Protein AF-A0A1H0X7L7-F1 (afdb_monomer)

Solvent-accessible surface area (backbone atoms only — not comparable to full-atom values): 13952 Å² total; per-residue (Å²): 136,82,90,85,81,89,87,90,81,86,90,82,81,89,77,80,84,75,79,85,68,77,84,80,79,75,91,72,78,72,38,41,30,41,27,28,18,12,29,22,43,30,44,41,27,75,82,45,62,50,65,45,92,48,61,20,64,55,32,51,31,34,43,38,41,41,26,76,72,71,42,53,27,34,39,38,28,25,61,73,31,35,76,73,71,49,76,52,75,78,46,51,76,46,74,36,49,29,53,68,49,42,46,54,61,59,70,72,51,84,52,44,49,32,34,40,48,53,38,40,62,48,68,55,30,44,68,69,45,87,54,72,78,79,79,82,60,96,71,86,89,80,63,71,41,78,46,80,67,55,68,55,49,46,36,83,66,50,39,89,82,31,46,31,31,40,61,45,80,48,68,92,69,55,70,67,59,46,51,52,54,29,53,50,45,26,72,74,27,65,27,47,28,20,44,24,32,45,54,84,39,56,51,97,69,36,34,44,39,34,42,33,39,72,85,72,49,70,51,77,48,71,35,37,55,59,59,40,17,42,51,52,46,52,60,58,56,57,57,73,76,73,77,124

Sequence (244 aa):
MKILQQIRKSDFGRAAKTQGGAPEMTGGKNPQIIVTAGGTREKIDDVRYLGNFSSGRLGCALAQSAARLGYNVLLLAPASTVERFGSPPDVDYRPFTSAESLKRKILSLDSATFIFHSAAVADYAPARVEGKISSDPNELTLKLYRTPKILQMLRPHFGDRTVIAGFKLLSNVTEEQLIDVARRQLRSSGTDFCVANDLREIGDGVRRVHIVDSSEKYSTLKGSTPEVADAIASQILSRGVRDF

Secondary structure (DSSP, 8-state):
-------------------------------SEEEE-SB-EEESSSS-EEE-S---HHHHHHHHHHHHTT--EEEEE-HHHHHHH-PPTTEEEEE--SHHHHHHHHHT----SEEEE--B--SEEEPP-SSPPPS-SS-----EEEPP-HHHHHHHHH-TTSEEEEEEEESS--HHHHHHHHHHHHHHHT-SEEEEEEGGGEETTEEEEEEEETTS-EEEEEEEHHHHHHHHHHHHHTTTTS--

Structure (mmCIF, N/CA/C/O backbone):
data_AF-A0A1H0X7L7-F1
#
_entry.id   AF-A0A1H0X7L7-F1
#
loop_
_atom_site.group_PDB
_atom_site.id
_atom_site.type_symbol
_atom_site.label_atom_id
_atom_site.label_alt_id
_atom_site.label_comp_id
_atom_site.label_asym_id
_atom_site.label_entity_id
_atom_site.label_seq_id
_atom_site.pdbx_PDB_ins_code
_atom_site.Cartn_x
_atom_site.Cartn_y
_atom_site.Cartn_z
_atom_site.occupancy
_atom_site.B_iso_or_equiv
_atom_site.auth_seq_id
_atom_site.auth_comp_id
_atom_site.auth_asym_id
_atom_site.auth_atom_id
_atom_site.pdbx_PDB_model_num
ATOM 1 N N . MET A 1 1 ? 43.458 -61.364 -16.119 1.00 37.59 1 MET A N 1
ATOM 2 C CA . MET A 1 1 ? 44.319 -60.766 -15.078 1.00 37.59 1 MET A CA 1
ATOM 3 C C . MET A 1 1 ? 43.413 -60.190 -13.990 1.00 37.59 1 MET A C 1
ATOM 5 O O . MET A 1 1 ? 42.651 -59.291 -14.292 1.00 37.59 1 MET A O 1
ATOM 9 N N . LYS A 1 2 ? 43.451 -60.813 -12.802 1.00 34.22 2 LYS A N 1
ATOM 10 C CA . LYS A 1 2 ? 42.901 -60.438 -11.479 1.00 34.22 2 LYS A CA 1
ATOM 11 C C . LYS A 1 2 ? 41.461 -59.894 -11.335 1.00 34.22 2 LYS A C 1
ATOM 13 O O . LYS A 1 2 ? 41.160 -58.737 -11.583 1.00 34.22 2 LYS A O 1
ATOM 18 N N . ILE A 1 3 ? 40.649 -60.790 -10.771 1.00 30.53 3 ILE A N 1
ATOM 19 C CA . ILE A 1 3 ? 39.506 -60.593 -9.865 1.00 30.53 3 ILE A CA 1
ATOM 20 C C . ILE A 1 3 ? 39.956 -59.890 -8.567 1.00 30.53 3 ILE A C 1
ATOM 22 O O . ILE A 1 3 ? 41.091 -60.119 -8.149 1.00 30.53 3 ILE A O 1
ATOM 26 N N . LEU A 1 4 ? 39.041 -59.119 -7.948 1.00 29.34 4 LEU A N 1
ATOM 27 C CA . LEU A 1 4 ? 38.780 -58.857 -6.503 1.00 29.34 4 LEU A CA 1
ATOM 28 C C . LEU A 1 4 ? 38.217 -57.414 -6.385 1.00 29.34 4 LEU A C 1
ATOM 30 O O . LEU A 1 4 ? 38.810 -56.503 -6.941 1.00 29.34 4 LEU A O 1
ATOM 34 N N . GLN A 1 5 ? 37.106 -57.079 -5.721 1.00 32.41 5 GLN A N 1
ATOM 35 C CA . GLN A 1 5 ? 36.289 -57.789 -4.739 1.00 32.41 5 GLN A CA 1
ATOM 36 C C . GLN A 1 5 ? 34.922 -57.069 -4.602 1.00 32.41 5 GLN A C 1
ATOM 38 O O . GLN A 1 5 ? 34.855 -55.843 -4.555 1.00 32.41 5 GLN A O 1
ATOM 43 N N . GLN A 1 6 ? 33.837 -57.847 -4.554 1.00 34.50 6 GLN A N 1
ATOM 44 C CA . GLN A 1 6 ? 32.472 -57.465 -4.152 1.00 34.50 6 GLN A CA 1
ATOM 45 C C . GLN A 1 6 ? 32.411 -57.025 -2.687 1.00 34.50 6 GLN A C 1
ATOM 47 O O . GLN A 1 6 ? 33.027 -57.715 -1.886 1.00 34.50 6 GLN A O 1
ATOM 52 N N . ILE A 1 7 ? 31.513 -56.085 -2.339 1.00 31.73 7 ILE A N 1
ATOM 53 C CA . ILE A 1 7 ? 30.545 -56.237 -1.225 1.00 31.73 7 ILE A CA 1
ATOM 54 C C . ILE A 1 7 ? 29.243 -55.470 -1.555 1.00 31.73 7 ILE A C 1
ATOM 56 O O . ILE A 1 7 ? 29.255 -54.259 -1.755 1.00 31.73 7 ILE A O 1
ATOM 60 N N . ARG A 1 8 ? 28.103 -56.180 -1.558 1.00 36.56 8 ARG A N 1
ATOM 61 C CA . ARG A 1 8 ? 26.766 -55.640 -1.238 1.00 36.56 8 ARG A CA 1
ATOM 62 C C . ARG A 1 8 ? 26.358 -56.197 0.130 1.00 36.56 8 ARG A C 1
ATOM 64 O O . ARG A 1 8 ? 26.354 -57.415 0.273 1.00 36.56 8 ARG A O 1
ATOM 71 N N . LYS A 1 9 ? 25.967 -55.322 1.058 1.00 30.55 9 LYS A N 1
ATOM 72 C CA . LYS A 1 9 ? 25.050 -55.509 2.208 1.00 30.55 9 LYS A CA 1
ATOM 73 C C . LYS A 1 9 ? 24.612 -54.090 2.602 1.00 30.55 9 LYS A C 1
ATOM 75 O O . LYS A 1 9 ? 25.472 -53.241 2.791 1.00 30.55 9 LYS A O 1
ATOM 80 N N . SER A 1 10 ? 23.392 -53.692 2.249 1.00 31.19 10 SER A N 1
ATOM 81 C CA . SER A 1 10 ? 22.186 -53.746 3.092 1.00 31.19 10 SER A CA 1
ATOM 82 C C . SER A 1 10 ? 22.235 -52.763 4.269 1.00 31.19 10 SER A C 1
ATOM 84 O O . SER A 1 10 ? 23.187 -52.753 5.037 1.00 31.19 10 SER A O 1
ATOM 86 N N . ASP A 1 11 ? 21.150 -51.989 4.364 1.00 34.44 11 ASP A N 1
ATOM 87 C CA . ASP A 1 11 ? 20.683 -51.206 5.513 1.00 34.44 11 ASP A CA 1
ATOM 88 C C . ASP A 1 11 ? 21.285 -49.817 5.737 1.00 34.44 11 ASP A C 1
ATOM 90 O O . ASP A 1 11 ? 22.074 -49.616 6.645 1.00 34.44 11 ASP A O 1
ATOM 94 N N . PHE A 1 12 ? 20.780 -48.817 5.003 1.00 33.94 12 PHE A N 1
ATOM 95 C CA . PHE A 1 12 ? 20.393 -47.551 5.636 1.00 33.94 12 PHE A CA 1
ATOM 96 C C . PHE A 1 12 ? 19.109 -46.997 5.011 1.00 33.94 12 PHE A C 1
ATOM 98 O O . PHE A 1 12 ? 18.881 -47.063 3.804 1.00 33.94 12 PHE A O 1
ATOM 105 N N . GLY A 1 13 ? 18.236 -46.540 5.904 1.00 28.78 13 GLY A N 1
ATOM 106 C CA . GLY A 1 13 ? 16.820 -46.289 5.705 1.00 28.78 13 GLY A CA 1
ATOM 107 C C . GLY A 1 13 ? 16.443 -45.221 4.680 1.00 28.78 13 GLY A C 1
ATOM 108 O O . GLY A 1 13 ? 17.183 -44.296 4.358 1.00 28.78 13 GLY A O 1
ATOM 109 N N . ARG A 1 14 ? 15.195 -45.381 4.235 1.00 35.47 14 ARG A N 1
ATOM 110 C CA . ARG A 1 14 ? 14.311 -44.413 3.579 1.00 35.47 14 ARG A CA 1
ATOM 111 C C . ARG A 1 14 ? 14.562 -42.951 3.977 1.00 35.47 14 ARG A C 1
ATOM 113 O O . ARG A 1 14 ? 14.456 -42.604 5.147 1.00 35.47 14 ARG A O 1
ATOM 120 N N . ALA A 1 15 ? 14.613 -42.084 2.970 1.00 29.91 15 ALA A N 1
ATOM 121 C CA . ALA A 1 15 ? 13.955 -40.782 3.026 1.00 29.91 15 ALA A CA 1
ATOM 122 C C . ALA A 1 15 ? 13.411 -40.454 1.629 1.00 29.91 15 ALA A C 1
ATOM 124 O O . ALA A 1 15 ? 14.159 -40.181 0.690 1.00 29.91 15 ALA A O 1
ATOM 125 N N . ALA A 1 16 ? 12.091 -40.562 1.479 1.00 31.75 16 ALA A N 1
ATOM 126 C CA . ALA A 1 16 ? 11.387 -40.095 0.298 1.00 31.75 16 ALA A CA 1
ATOM 127 C C . ALA A 1 16 ? 11.580 -38.576 0.184 1.00 31.75 16 ALA A C 1
ATOM 129 O O . ALA A 1 16 ? 11.344 -37.846 1.144 1.00 31.75 16 ALA A O 1
ATOM 130 N N . LYS A 1 17 ? 12.013 -38.110 -0.991 1.00 30.88 17 LYS A N 1
ATOM 131 C CA . LYS A 1 17 ? 12.035 -36.689 -1.339 1.00 30.88 17 LYS A CA 1
ATOM 132 C C . LYS A 1 17 ? 10.594 -36.180 -1.361 1.00 30.88 17 LYS A C 1
ATOM 134 O O . LYS A 1 17 ? 9.873 -36.416 -2.327 1.00 30.88 17 LYS A O 1
ATOM 139 N N . THR A 1 18 ? 10.169 -35.505 -0.302 1.00 29.61 18 THR A N 1
ATOM 140 C CA . THR A 1 18 ? 8.957 -34.691 -0.314 1.00 29.61 18 THR A CA 1
ATOM 141 C C . THR A 1 18 ? 9.220 -33.461 -1.175 1.00 29.61 18 THR A C 1
ATOM 143 O O . THR A 1 18 ? 10.117 -32.662 -0.912 1.00 29.61 18 THR A O 1
ATOM 146 N N . GLN A 1 19 ? 8.456 -33.344 -2.259 1.00 31.73 19 GLN A N 1
ATOM 147 C CA . GLN A 1 19 ? 8.336 -32.107 -3.014 1.00 31.73 19 GLN A CA 1
ATOM 148 C C . GLN A 1 19 ? 7.745 -31.047 -2.078 1.00 31.73 19 GLN A C 1
ATOM 150 O O . GLN A 1 19 ? 6.644 -31.221 -1.560 1.00 31.73 19 GLN A O 1
ATOM 155 N N . GLY A 1 20 ? 8.493 -29.973 -1.829 1.00 27.78 20 GLY A N 1
ATOM 156 C CA . GLY A 1 20 ? 8.019 -28.814 -1.079 1.00 27.78 20 GLY A CA 1
ATOM 157 C C . GLY A 1 20 ? 7.059 -27.988 -1.928 1.00 27.78 20 GLY A C 1
ATOM 158 O O . GLY A 1 20 ? 7.451 -26.966 -2.484 1.00 27.78 20 GLY A O 1
ATOM 159 N N . GLY A 1 21 ? 5.816 -28.451 -2.055 1.00 29.17 21 GLY A N 1
ATOM 160 C CA . GLY A 1 21 ? 4.699 -27.580 -2.397 1.00 29.17 21 GLY A CA 1
ATOM 161 C C . GLY A 1 21 ? 4.472 -26.613 -1.237 1.00 29.17 21 GLY A C 1
ATOM 162 O O . GLY A 1 21 ? 4.444 -27.032 -0.080 1.00 29.17 21 GLY A O 1
ATOM 163 N N . ALA A 1 22 ? 4.354 -25.318 -1.536 1.00 33.91 22 ALA A N 1
ATOM 164 C CA . ALA A 1 22 ? 3.831 -24.358 -0.571 1.00 33.91 22 ALA A CA 1
ATOM 165 C C . ALA A 1 22 ? 2.481 -24.880 -0.042 1.00 33.91 22 ALA A C 1
ATOM 167 O O . ALA A 1 22 ? 1.741 -25.482 -0.825 1.00 33.91 22 ALA A O 1
ATOM 168 N N . PRO A 1 23 ? 2.157 -24.699 1.249 1.00 35.56 23 PRO A N 1
ATOM 169 C CA . PRO A 1 23 ? 0.922 -25.227 1.799 1.00 35.56 23 PRO A CA 1
ATOM 170 C C . PRO A 1 23 ? -0.247 -24.539 1.097 1.00 35.56 23 PRO A C 1
ATOM 172 O O . PRO A 1 23 ? -0.508 -23.352 1.289 1.00 35.56 23 PRO A O 1
ATOM 175 N N . GLU A 1 24 ? -0.929 -25.289 0.242 1.00 38.78 24 GLU A N 1
ATOM 176 C CA . GLU A 1 24 ? -2.203 -24.893 -0.328 1.00 38.78 24 GLU A CA 1
ATOM 177 C C . GLU A 1 24 ? -3.237 -25.056 0.791 1.00 38.78 24 GLU A C 1
ATOM 179 O O . GLU A 1 24 ? -3.760 -26.141 1.041 1.00 38.78 24 GLU A O 1
ATOM 184 N N . MET A 1 25 ? -3.449 -23.985 1.559 1.00 40.81 25 MET A N 1
ATOM 185 C CA . MET A 1 25 ? -4.486 -23.962 2.583 1.00 40.81 25 MET A CA 1
ATOM 186 C C . MET A 1 25 ? -5.855 -23.934 1.904 1.00 40.81 25 MET A C 1
ATOM 188 O O . MET A 1 25 ? -6.279 -22.950 1.298 1.00 40.81 25 MET A O 1
ATOM 192 N N . THR A 1 26 ? -6.531 -25.066 2.027 1.00 41.38 26 THR A N 1
ATOM 193 C CA . THR A 1 26 ? -7.906 -25.341 1.634 1.00 41.38 26 THR A CA 1
ATOM 194 C C . THR A 1 26 ? -8.908 -24.474 2.410 1.00 41.38 26 THR A C 1
ATOM 196 O O . THR A 1 26 ? -8.894 -24.474 3.638 1.00 41.38 26 THR A O 1
ATOM 199 N N . GLY A 1 27 ? -9.820 -23.800 1.699 1.00 46.84 27 GLY A N 1
ATOM 200 C CA . GLY A 1 27 ? -11.187 -23.489 2.157 1.00 46.84 27 GLY A CA 1
ATOM 201 C C . GLY A 1 27 ? -11.361 -22.738 3.487 1.00 46.84 27 GLY A C 1
ATOM 202 O O . GLY A 1 27 ? -12.080 -23.216 4.360 1.00 46.84 27 GLY A O 1
ATOM 203 N N . GLY A 1 28 ? -10.741 -21.567 3.652 1.00 43.50 28 GLY A N 1
ATOM 204 C CA . GLY A 1 28 ? -10.913 -20.712 4.835 1.00 43.50 28 GLY A CA 1
ATOM 205 C C . GLY A 1 28 ? -11.942 -19.598 4.626 1.00 43.50 28 GLY A C 1
ATOM 206 O O . GLY A 1 28 ? -12.025 -19.028 3.541 1.00 43.50 28 GLY A O 1
ATOM 207 N N . LYS A 1 29 ? -12.711 -19.271 5.675 1.00 59.91 29 LYS A N 1
ATOM 208 C CA . LYS A 1 29 ? -13.601 -18.093 5.752 1.00 59.91 29 LYS A CA 1
ATOM 209 C C . LYS A 1 29 ? -12.927 -16.847 5.153 1.00 59.91 29 LYS A C 1
ATOM 211 O O . LYS A 1 29 ? -11.729 -16.656 5.362 1.00 59.91 29 LYS A O 1
ATOM 216 N N . ASN A 1 30 ? -13.698 -15.986 4.478 1.00 76.44 30 ASN A N 1
ATOM 217 C CA . ASN A 1 30 ? -13.187 -14.715 3.953 1.00 76.44 30 ASN A CA 1
ATOM 218 C C . ASN A 1 30 ? -12.386 -13.950 5.028 1.00 76.44 30 ASN A C 1
ATOM 220 O O . ASN A 1 30 ? -12.787 -13.949 6.200 1.00 76.44 30 ASN A O 1
ATOM 224 N N . PRO A 1 31 ? -11.248 -13.331 4.660 1.00 86.94 31 PRO A N 1
ATOM 225 C CA . PRO A 1 31 ? -10.413 -12.626 5.621 1.00 86.94 31 PRO A CA 1
ATOM 226 C C . PRO A 1 31 ? -11.191 -11.460 6.228 1.00 86.94 31 PRO A C 1
ATOM 228 O O . PRO A 1 31 ? -11.897 -10.735 5.527 1.00 86.94 31 PRO A O 1
ATOM 231 N N . GLN A 1 32 ? -11.036 -11.242 7.533 1.00 94.00 32 GLN A N 1
ATOM 232 C CA . GLN A 1 32 ? -11.582 -10.039 8.162 1.00 94.00 32 GLN A CA 1
ATOM 233 C C . GLN A 1 32 ? -10.742 -8.822 7.783 1.00 94.00 32 GLN A C 1
ATOM 235 O O . GLN A 1 32 ? -11.285 -7.735 7.595 1.00 94.00 32 GLN A O 1
ATOM 240 N N . ILE A 1 33 ? -9.427 -9.009 7.646 1.00 97.50 33 ILE A N 1
ATOM 241 C CA . ILE A 1 33 ? -8.487 -7.946 7.309 1.00 97.50 33 ILE A CA 1
ATOM 242 C C . ILE A 1 33 ? -7.646 -8.357 6.107 1.00 97.50 33 ILE A C 1
ATOM 244 O O . ILE A 1 33 ? -6.988 -9.394 6.126 1.00 97.50 33 ILE A O 1
ATOM 248 N N . ILE A 1 34 ? -7.613 -7.507 5.086 1.00 98.50 34 ILE A N 1
ATOM 249 C CA . ILE A 1 34 ? -6.661 -7.614 3.979 1.00 98.50 34 ILE A CA 1
ATOM 250 C C . ILE A 1 34 ? -5.578 -6.556 4.172 1.00 98.50 34 ILE A C 1
ATOM 252 O O . ILE A 1 34 ? -5.875 -5.371 4.315 1.00 98.50 34 ILE A O 1
ATOM 256 N N . VAL A 1 35 ? -4.313 -6.956 4.112 1.00 98.69 35 VAL A N 1
ATOM 257 C CA . VAL A 1 35 ? -3.170 -6.041 4.097 1.00 98.69 35 VAL A CA 1
ATOM 258 C C . VAL A 1 35 ? -2.397 -6.249 2.807 1.00 98.69 35 VAL A C 1
ATOM 260 O O . VAL A 1 35 ? -1.907 -7.341 2.538 1.00 98.69 35 VAL A O 1
ATOM 263 N N . THR A 1 36 ? -2.248 -5.201 1.999 1.00 98.69 36 THR A N 1
ATOM 264 C CA . THR A 1 36 ? -1.303 -5.230 0.872 1.00 98.69 36 THR A CA 1
ATOM 265 C C . THR A 1 36 ? -0.005 -4.560 1.298 1.00 98.69 36 THR A C 1
ATOM 267 O O . THR A 1 36 ? -0.068 -3.452 1.834 1.00 98.69 36 THR A O 1
ATOM 270 N N . ALA A 1 37 ? 1.150 -5.163 1.033 1.00 98.00 37 ALA A N 1
ATOM 271 C CA . ALA A 1 37 ? 2.460 -4.638 1.418 1.00 98.00 37 ALA A CA 1
ATOM 272 C C . ALA A 1 37 ? 3.493 -4.775 0.289 1.00 98.00 37 ALA A C 1
ATOM 274 O O . ALA A 1 37 ? 3.314 -5.555 -0.640 1.00 98.00 37 ALA A O 1
ATOM 275 N N . GLY A 1 38 ? 4.598 -4.033 0.392 1.00 97.12 38 GLY A N 1
ATOM 276 C CA . GLY A 1 38 ? 5.708 -4.087 -0.567 1.00 97.12 38 GLY A CA 1
ATOM 277 C C . GLY A 1 38 ? 5.427 -3.349 -1.878 1.00 97.12 38 GLY A C 1
ATOM 278 O O . GLY A 1 38 ? 4.359 -2.767 -2.065 1.00 97.12 38 GLY A O 1
ATOM 279 N N . GLY A 1 39 ? 6.423 -3.303 -2.761 1.00 97.00 39 GLY A N 1
ATOM 280 C CA . GLY A 1 39 ? 6.309 -2.685 -4.085 1.00 97.00 39 GLY A CA 1
ATOM 281 C C . GLY A 1 39 ? 5.987 -3.695 -5.185 1.00 97.00 39 GLY A C 1
ATOM 282 O O . GLY A 1 39 ? 6.474 -4.826 -5.144 1.00 97.00 39 GLY A O 1
ATOM 283 N N . THR A 1 40 ? 5.210 -3.291 -6.192 1.00 97.81 40 THR A N 1
ATOM 284 C CA . THR A 1 40 ? 5.057 -4.112 -7.403 1.00 97.81 40 THR A CA 1
ATOM 285 C C . THR A 1 40 ? 6.344 -4.110 -8.236 1.00 97.81 40 THR A C 1
ATOM 287 O O . THR A 1 40 ? 7.184 -3.210 -8.131 1.00 97.81 40 THR A O 1
ATOM 290 N N . ARG A 1 41 ? 6.513 -5.158 -9.045 1.00 97.19 41 ARG A N 1
ATOM 291 C CA . ARG A 1 41 ? 7.605 -5.362 -9.998 1.00 97.19 41 ARG A CA 1
ATOM 292 C C . ARG A 1 41 ? 7.004 -5.587 -11.382 1.00 97.19 41 ARG A C 1
ATOM 294 O O . ARG A 1 41 ? 6.518 -6.676 -11.692 1.00 97.19 41 ARG A O 1
ATOM 301 N N . GLU A 1 42 ? 7.043 -4.551 -12.205 1.00 97.75 42 GLU A N 1
ATOM 302 C CA . GLU A 1 42 ? 6.550 -4.560 -13.578 1.00 97.75 42 GLU A CA 1
ATOM 303 C C . GLU A 1 42 ? 7.678 -5.012 -14.511 1.00 97.75 42 GLU A C 1
ATOM 305 O O . GLU A 1 42 ? 8.673 -4.309 -14.688 1.00 97.75 42 GLU A O 1
ATOM 310 N N . LYS A 1 43 ? 7.568 -6.224 -15.064 1.00 96.25 43 LYS A N 1
ATOM 311 C CA . LYS A 1 43 ? 8.633 -6.822 -15.882 1.00 96.25 43 LYS A CA 1
ATOM 312 C C . LYS A 1 43 ? 8.904 -5.995 -17.137 1.00 96.25 43 LYS A C 1
ATOM 314 O O . LYS A 1 43 ? 7.993 -5.771 -17.926 1.00 96.25 43 LYS A O 1
ATOM 319 N N . ILE A 1 44 ? 10.165 -5.619 -17.327 1.00 96.44 44 ILE A N 1
ATOM 320 C CA . ILE A 1 44 ? 10.677 -5.044 -18.575 1.00 96.44 44 ILE A CA 1
ATOM 321 C C . ILE A 1 44 ? 10.936 -6.189 -19.558 1.00 96.44 44 ILE A C 1
ATOM 323 O O . ILE A 1 44 ? 10.463 -6.173 -20.691 1.00 96.44 44 ILE A O 1
ATOM 327 N N . ASP A 1 45 ? 11.648 -7.203 -19.073 1.00 94.94 45 ASP A N 1
ATOM 328 C CA . ASP A 1 45 ? 12.004 -8.421 -19.788 1.00 94.94 45 ASP A CA 1
ATOM 329 C C . ASP A 1 45 ? 12.083 -9.593 -18.784 1.00 94.94 45 ASP A C 1
ATOM 331 O O . ASP A 1 45 ? 11.596 -9.472 -17.651 1.00 94.94 45 ASP A O 1
ATOM 335 N N . ASP A 1 46 ? 12.642 -10.745 -19.158 1.00 94.00 46 ASP A N 1
ATOM 336 C CA . ASP A 1 46 ? 12.706 -11.898 -18.246 1.00 94.00 46 ASP A CA 1
ATOM 337 C C . ASP A 1 46 ? 13.757 -11.767 -17.123 1.00 94.00 46 ASP A C 1
ATOM 339 O O . ASP A 1 46 ? 13.787 -12.598 -16.213 1.00 94.00 46 ASP A O 1
ATOM 343 N N . VAL A 1 47 ? 14.571 -10.705 -17.130 1.00 94.00 47 VAL A N 1
ATOM 344 C CA . VAL A 1 47 ? 15.650 -10.452 -16.158 1.00 94.00 47 VAL A CA 1
ATOM 345 C C . VAL A 1 47 ? 15.401 -9.185 -15.331 1.00 94.00 47 VAL A C 1
ATOM 347 O O . VAL A 1 47 ? 15.762 -9.124 -14.156 1.00 94.00 47 VAL A O 1
ATOM 350 N N . ARG A 1 48 ? 14.791 -8.159 -15.925 1.00 95.81 48 ARG A N 1
ATOM 351 C CA . ARG A 1 48 ? 14.688 -6.801 -15.380 1.00 95.81 48 ARG A CA 1
ATOM 352 C C . ARG A 1 48 ? 13.242 -6.411 -15.116 1.00 95.81 48 ARG A C 1
ATOM 354 O O . ARG A 1 48 ? 12.315 -6.821 -15.814 1.00 95.81 48 ARG A O 1
ATOM 361 N N . TYR A 1 49 ? 13.047 -5.549 -14.126 1.00 96.44 49 TYR A N 1
ATOM 362 C CA . TYR A 1 49 ? 11.741 -4.995 -13.788 1.00 96.44 49 TYR A CA 1
ATOM 363 C C . TYR A 1 49 ? 11.844 -3.514 -13.409 1.00 96.44 49 TYR A C 1
ATOM 365 O O . TYR A 1 49 ? 12.876 -3.056 -12.921 1.00 96.44 49 TYR A O 1
ATOM 373 N N . LEU A 1 50 ? 10.743 -2.789 -13.593 1.00 96.56 50 LEU A N 1
ATOM 374 C CA . LEU A 1 50 ? 10.474 -1.485 -12.997 1.00 96.56 50 LEU A CA 1
ATOM 375 C C . LEU A 1 50 ? 9.740 -1.704 -11.670 1.00 96.56 50 LEU A C 1
ATOM 377 O O . LEU A 1 50 ? 8.782 -2.472 -11.611 1.00 96.56 50 LEU A O 1
ATOM 381 N N . GLY A 1 51 ? 10.181 -1.067 -10.592 1.00 94.19 51 GLY A N 1
ATOM 382 C CA . GLY A 1 51 ? 9.552 -1.241 -9.286 1.00 94.19 51 GLY A CA 1
ATOM 383 C C . GLY A 1 51 ? 9.746 -0.043 -8.372 1.00 94.19 51 GLY A C 1
ATOM 384 O O . GLY A 1 51 ? 10.522 0.863 -8.665 1.00 94.19 51 GLY A O 1
ATOM 385 N N . ASN A 1 52 ? 9.035 -0.069 -7.250 1.00 92.25 52 ASN A N 1
ATOM 386 C CA . ASN A 1 52 ? 9.069 0.985 -6.240 1.00 92.25 52 ASN A CA 1
ATOM 387 C C . ASN A 1 52 ? 9.990 0.621 -5.064 1.00 92.25 52 ASN A C 1
ATOM 389 O O . ASN A 1 52 ? 10.173 -0.551 -4.741 1.00 92.25 52 ASN A O 1
ATOM 393 N N . PHE A 1 53 ? 10.495 1.634 -4.354 1.00 90.44 53 PHE A N 1
ATOM 394 C CA . PHE A 1 53 ? 11.427 1.481 -3.222 1.00 90.44 53 PHE A CA 1
ATOM 395 C C . PHE A 1 53 ? 10.826 0.848 -1.953 1.00 90.44 53 PHE A C 1
ATOM 397 O O . PHE A 1 53 ? 11.539 0.626 -0.973 1.00 90.44 53 PHE A O 1
ATOM 404 N N . SER A 1 54 ? 9.520 0.567 -1.925 1.00 93.75 54 SER A N 1
ATOM 405 C CA . SER A 1 54 ? 8.874 0.024 -0.729 1.00 93.75 54 SER A CA 1
ATOM 406 C C . SER A 1 54 ? 9.380 -1.379 -0.410 1.00 93.75 54 SER A C 1
ATOM 408 O O . SER A 1 54 ? 9.196 -2.320 -1.180 1.00 93.75 54 SER A O 1
ATOM 410 N N . SER A 1 55 ? 9.952 -1.537 0.783 1.00 93.50 55 SER A N 1
ATOM 411 C CA . SER A 1 55 ? 10.331 -2.845 1.318 1.00 93.50 55 SER A CA 1
ATOM 412 C C . SER A 1 55 ? 9.122 -3.651 1.806 1.00 93.50 55 SER A C 1
ATOM 414 O O . SER A 1 55 ? 9.190 -4.874 1.867 1.00 93.50 55 SER A O 1
ATOM 416 N N . GLY A 1 56 ? 8.015 -2.981 2.146 1.00 95.50 56 GLY A N 1
ATOM 417 C CA . GLY A 1 56 ? 6.827 -3.593 2.748 1.00 95.50 56 GLY A CA 1
ATOM 418 C C . GLY A 1 56 ? 6.862 -3.726 4.272 1.00 95.50 56 GLY A C 1
ATOM 419 O O . GLY A 1 56 ? 5.896 -4.218 4.842 1.00 95.50 56 GLY A O 1
ATOM 420 N N . ARG A 1 57 ? 7.910 -3.226 4.946 1.00 95.31 57 ARG A N 1
ATOM 421 C CA . ARG A 1 57 ? 8.091 -3.350 6.407 1.00 95.31 57 ARG A CA 1
ATOM 422 C C . ARG A 1 57 ? 6.873 -2.901 7.225 1.00 95.31 57 ARG A C 1
ATOM 424 O O . ARG A 1 57 ? 6.471 -3.606 8.141 1.00 95.31 57 ARG A O 1
ATOM 431 N N . LEU A 1 58 ? 6.296 -1.738 6.897 1.00 96.00 58 LEU A N 1
ATOM 432 C CA . LEU A 1 58 ? 5.117 -1.216 7.599 1.00 96.00 58 LEU A CA 1
ATOM 433 C C . LEU A 1 58 ? 3.892 -2.112 7.380 1.00 96.00 58 LEU A C 1
ATOM 435 O O . LEU A 1 58 ? 3.196 -2.414 8.335 1.00 96.00 58 LEU A O 1
ATOM 439 N N . GLY A 1 59 ? 3.659 -2.574 6.150 1.00 97.44 59 GLY A N 1
ATOM 440 C CA . GLY A 1 59 ? 2.547 -3.475 5.843 1.00 97.44 59 GLY A CA 1
ATOM 441 C C . GLY A 1 59 ? 2.661 -4.823 6.562 1.00 97.44 59 GLY A C 1
ATOM 442 O O . GLY A 1 59 ? 1.681 -5.287 7.132 1.00 97.44 59 GLY A O 1
ATOM 443 N N . CYS A 1 60 ? 3.858 -5.417 6.634 1.00 97.12 60 CYS A N 1
ATOM 444 C CA . CYS A 1 60 ? 4.068 -6.627 7.439 1.00 97.12 60 CYS A CA 1
ATOM 445 C C . CYS A 1 60 ? 3.804 -6.378 8.929 1.00 97.12 60 CYS A C 1
ATOM 447 O O . CYS A 1 60 ? 3.163 -7.199 9.579 1.00 97.12 60 CYS A O 1
ATOM 449 N N . ALA A 1 61 ? 4.260 -5.238 9.461 1.00 96.88 61 ALA A N 1
ATOM 450 C CA . ALA A 1 61 ? 3.995 -4.867 10.848 1.00 96.88 61 ALA A CA 1
ATOM 451 C C . ALA A 1 61 ? 2.490 -4.676 11.105 1.00 96.88 61 ALA A C 1
ATOM 453 O O . ALA A 1 61 ? 1.989 -5.198 12.089 1.00 96.88 61 ALA A O 1
ATOM 454 N N . LEU A 1 62 ? 1.754 -4.032 10.190 1.00 97.94 62 LEU A N 1
ATOM 455 C CA . LEU A 1 62 ? 0.294 -3.885 10.277 1.00 97.94 62 LEU A CA 1
ATOM 456 C C . LEU A 1 62 ? -0.422 -5.239 10.286 1.00 97.94 62 LEU A C 1
ATOM 458 O O . LEU A 1 62 ? -1.323 -5.445 11.095 1.00 97.94 62 LEU A O 1
ATOM 462 N N . ALA A 1 63 ? -0.010 -6.167 9.416 1.00 97.88 63 ALA A N 1
ATOM 463 C CA . ALA A 1 63 ? -0.566 -7.518 9.384 1.00 97.88 63 ALA A CA 1
ATOM 464 C C . ALA A 1 63 ? -0.323 -8.256 10.709 1.00 97.88 63 ALA A C 1
ATOM 466 O O . ALA A 1 63 ? -1.247 -8.854 11.257 1.00 97.88 63 ALA A O 1
ATOM 467 N N . GLN A 1 64 ? 0.885 -8.142 11.269 1.00 96.75 64 GLN A N 1
ATOM 468 C CA . GLN A 1 64 ? 1.208 -8.721 12.570 1.00 96.75 64 GLN A CA 1
ATOM 469 C C . GLN A 1 64 ? 0.392 -8.097 13.709 1.00 96.75 64 GLN A C 1
ATOM 471 O O . GLN A 1 64 ? -0.105 -8.825 14.568 1.00 96.75 64 GLN A O 1
ATOM 476 N N . SER A 1 65 ? 0.263 -6.769 13.738 1.00 96.69 65 SER A N 1
ATOM 477 C CA . SER A 1 65 ? -0.530 -6.041 14.734 1.00 96.69 65 SER A CA 1
ATOM 478 C C . SER A 1 65 ? -1.986 -6.493 14.709 1.00 96.69 65 SER A C 1
ATOM 480 O O . SER A 1 65 ? -2.548 -6.816 15.751 1.00 96.69 65 SER A O 1
ATOM 482 N N . ALA A 1 66 ? -2.574 -6.588 13.516 1.00 96.06 66 ALA A N 1
ATOM 483 C CA . ALA A 1 66 ? -3.931 -7.079 13.320 1.00 96.06 66 ALA A CA 1
ATOM 484 C C . ALA A 1 66 ? -4.105 -8.534 13.798 1.00 96.06 66 ALA A C 1
ATOM 486 O O . ALA A 1 66 ? -5.051 -8.824 14.528 1.00 96.06 66 ALA A O 1
ATOM 487 N N . ALA A 1 67 ? -3.173 -9.430 13.464 1.00 95.56 67 ALA A N 1
ATOM 488 C CA . ALA A 1 67 ? -3.220 -10.820 13.921 1.00 95.56 67 ALA A CA 1
ATOM 489 C C . ALA A 1 67 ? -3.109 -10.933 15.453 1.00 95.56 67 ALA A C 1
ATOM 491 O O . ALA A 1 67 ? -3.868 -11.672 16.074 1.00 95.56 67 ALA A O 1
ATOM 492 N N . ARG A 1 68 ? -2.245 -10.128 16.097 1.00 94.88 68 ARG A N 1
ATOM 493 C CA . ARG A 1 68 ? -2.132 -10.072 17.572 1.00 94.88 68 ARG A CA 1
ATOM 494 C C . ARG A 1 68 ? -3.409 -9.604 18.265 1.00 94.88 68 ARG A C 1
ATOM 496 O O . ARG A 1 68 ? -3.626 -9.947 19.421 1.00 94.88 68 ARG A O 1
ATOM 503 N N . LEU A 1 69 ? -4.240 -8.830 17.571 1.00 93.12 69 LEU A N 1
ATOM 504 C CA . LEU A 1 69 ? -5.559 -8.414 18.048 1.00 93.12 69 LEU A CA 1
ATOM 505 C C . LEU A 1 69 ? -6.648 -9.476 17.792 1.00 93.12 69 LEU A C 1
ATOM 507 O O . LEU A 1 69 ? -7.815 -9.221 18.074 1.00 93.12 69 LEU A O 1
ATOM 511 N N . GLY A 1 70 ? -6.286 -10.657 17.278 1.00 92.94 70 GLY A N 1
ATOM 512 C CA . GLY A 1 70 ? -7.185 -11.798 17.086 1.00 92.94 70 GLY A CA 1
ATOM 513 C C . GLY A 1 70 ? -7.948 -11.808 15.760 1.00 92.94 70 GLY A C 1
ATOM 514 O O . GLY A 1 70 ? -8.866 -12.609 15.597 1.00 92.94 70 GLY A O 1
ATOM 515 N N . TYR A 1 71 ? -7.602 -10.935 14.811 1.00 94.19 71 TYR A N 1
ATOM 516 C CA . TYR A 1 71 ? -8.258 -10.907 13.504 1.00 94.19 71 TYR A CA 1
ATOM 517 C C . TYR A 1 71 ? -7.722 -11.991 12.568 1.00 94.19 71 TYR A C 1
ATOM 519 O O . TYR A 1 71 ? -6.526 -12.269 12.537 1.00 94.19 71 TYR A O 1
ATOM 527 N N . ASN A 1 72 ? -8.598 -12.527 11.714 1.00 95.00 72 ASN A N 1
ATOM 528 C CA . ASN A 1 72 ? -8.185 -13.322 10.558 1.00 95.00 72 ASN A CA 1
ATOM 529 C C . ASN A 1 72 ? -7.608 -12.404 9.461 1.00 95.00 72 ASN A C 1
ATOM 531 O O . ASN A 1 72 ? -8.361 -11.645 8.832 1.00 95.00 72 ASN A O 1
ATOM 535 N N . VAL A 1 73 ? -6.290 -12.465 9.240 1.00 97.25 73 VAL A N 1
ATOM 536 C CA . VAL A 1 73 ? -5.551 -11.555 8.349 1.00 97.25 73 VAL A CA 1
ATOM 537 C C . VAL A 1 73 ? -5.043 -12.272 7.100 1.00 97.25 73 VAL A C 1
ATOM 539 O O . VAL A 1 73 ? -4.368 -13.294 7.190 1.00 97.25 73 VAL A O 1
ATOM 542 N N . LEU A 1 74 ? -5.280 -11.658 5.939 1.00 97.94 74 LEU A N 1
ATOM 543 C CA . LEU A 1 74 ? -4.625 -11.981 4.674 1.00 97.94 74 LEU A CA 1
ATOM 544 C C . LEU A 1 74 ? -3.586 -10.907 4.321 1.00 97.94 74 LEU A C 1
ATOM 546 O O . LEU A 1 74 ? -3.932 -9.750 4.077 1.00 97.94 74 LEU A O 1
ATOM 550 N N . LEU A 1 75 ? -2.320 -11.302 4.214 1.00 98.38 75 LEU A N 1
ATOM 551 C CA . LEU A 1 75 ? -1.224 -10.498 3.685 1.00 98.38 75 LEU A CA 1
ATOM 552 C C . LEU A 1 75 ? -0.992 -10.807 2.200 1.00 98.38 75 LEU A C 1
ATOM 554 O O . LEU A 1 75 ? -0.550 -11.892 1.819 1.00 98.38 75 LEU A O 1
ATOM 558 N N . LEU A 1 76 ? -1.214 -9.805 1.355 1.00 98.44 76 LEU A N 1
ATOM 559 C CA . LEU A 1 76 ? -0.769 -9.790 -0.035 1.00 98.44 76 LEU A CA 1
ATOM 560 C C . LEU A 1 76 ? 0.555 -9.022 -0.109 1.00 98.44 76 LEU A C 1
ATOM 562 O O . LEU A 1 76 ? 0.578 -7.813 0.115 1.00 98.44 76 LEU A O 1
ATOM 566 N N . ALA A 1 77 ? 1.660 -9.693 -0.430 1.00 98.19 77 ALA A N 1
ATOM 567 C CA . ALA A 1 77 ? 2.982 -9.060 -0.528 1.00 98.19 77 ALA A CA 1
ATOM 568 C C . ALA A 1 77 ? 3.869 -9.740 -1.5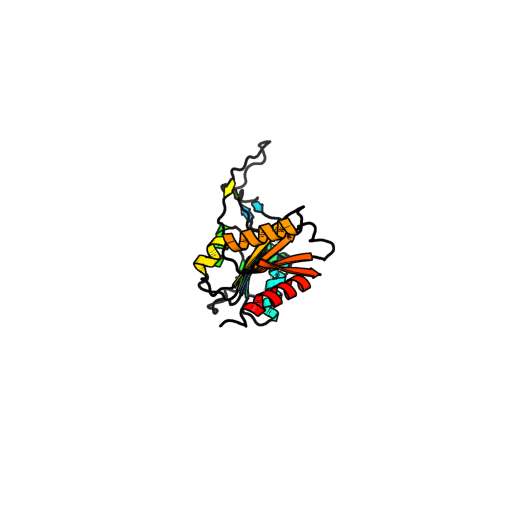86 1.00 98.19 77 ALA A C 1
ATOM 570 O O . ALA A 1 77 ? 3.621 -10.891 -1.932 1.00 98.19 77 ALA A O 1
ATOM 571 N N . PRO A 1 78 ? 4.918 -9.091 -2.118 1.00 97.25 78 PRO A N 1
ATOM 572 C CA . PRO A 1 78 ? 5.937 -9.777 -2.904 1.00 97.25 78 PRO A CA 1
ATOM 573 C C . PRO A 1 78 ? 6.738 -10.766 -2.052 1.00 97.25 78 PRO A C 1
ATOM 575 O O . PRO A 1 78 ? 7.021 -10.490 -0.886 1.00 97.25 78 PRO A O 1
ATOM 578 N N . ALA A 1 79 ? 7.214 -11.856 -2.664 1.00 95.94 79 ALA A N 1
ATOM 579 C CA . ALA A 1 79 ? 8.082 -12.834 -1.995 1.00 95.94 79 ALA A CA 1
ATOM 580 C C . ALA A 1 79 ? 9.296 -12.178 -1.321 1.00 95.94 79 ALA A C 1
ATOM 582 O O . ALA A 1 79 ? 9.564 -12.436 -0.153 1.00 95.94 79 ALA A O 1
ATOM 583 N N . SER A 1 80 ? 9.925 -11.204 -1.986 1.00 95.06 80 SER A N 1
ATOM 584 C CA . SER A 1 80 ? 11.068 -10.461 -1.443 1.00 95.06 80 SER A CA 1
ATOM 585 C C . SER A 1 80 ? 10.776 -9.677 -0.159 1.00 95.06 80 SER A C 1
ATOM 587 O O . SER A 1 80 ? 11.693 -9.363 0.594 1.00 95.06 80 SER A O 1
ATOM 589 N N . THR A 1 81 ? 9.519 -9.291 0.080 1.00 95.88 81 THR A N 1
ATOM 590 C CA . THR A 1 81 ? 9.122 -8.625 1.328 1.00 95.88 81 THR A CA 1
ATOM 591 C C . THR A 1 81 ? 9.112 -9.632 2.475 1.00 95.88 81 THR A C 1
ATOM 593 O O . THR A 1 81 ? 9.672 -9.356 3.534 1.00 95.88 81 THR A O 1
ATOM 596 N N . VAL A 1 82 ? 8.536 -10.812 2.247 1.00 93.44 82 VAL A N 1
ATOM 597 C CA . VAL A 1 82 ? 8.458 -11.887 3.245 1.00 93.44 82 VAL A CA 1
ATOM 598 C C . VAL A 1 82 ? 9.825 -12.527 3.490 1.00 93.44 82 VAL A C 1
ATOM 600 O O . VAL A 1 82 ? 10.189 -12.740 4.637 1.00 93.44 82 VAL A O 1
ATOM 603 N N . GLU A 1 83 ? 10.637 -12.741 2.454 1.00 93.25 83 GLU A N 1
ATOM 604 C CA . GLU A 1 83 ? 12.027 -13.211 2.589 1.00 93.25 83 GLU A CA 1
ATOM 605 C C . GLU A 1 83 ? 12.865 -12.285 3.481 1.00 93.25 83 GLU A C 1
ATOM 607 O O . GLU A 1 83 ? 13.721 -12.742 4.233 1.00 93.25 83 GLU A O 1
ATOM 612 N N . ARG A 1 84 ? 12.608 -10.972 3.419 1.00 94.50 84 ARG A N 1
ATOM 613 C CA . ARG A 1 84 ? 13.362 -9.968 4.175 1.00 94.50 84 ARG A CA 1
ATOM 614 C C . ARG A 1 84 ? 12.904 -9.814 5.625 1.00 94.50 84 ARG A C 1
ATOM 616 O O . ARG A 1 84 ? 13.732 -9.502 6.477 1.00 94.50 84 ARG A O 1
ATOM 623 N N . PHE A 1 85 ? 11.606 -9.935 5.896 1.00 91.50 85 PHE A N 1
ATOM 624 C CA . PHE A 1 85 ? 11.028 -9.621 7.212 1.00 91.50 85 PHE A CA 1
ATOM 625 C C . PHE A 1 85 ? 10.401 -10.821 7.929 1.00 91.50 85 PHE A C 1
ATOM 627 O O . PHE A 1 85 ? 9.951 -10.669 9.061 1.00 91.50 85 PHE A O 1
ATOM 634 N N . GLY A 1 86 ? 10.391 -11.994 7.298 1.00 87.44 86 GLY A N 1
ATOM 635 C CA . GLY A 1 86 ? 9.650 -13.165 7.748 1.00 87.44 86 GLY A CA 1
ATOM 636 C C . GLY A 1 86 ? 8.169 -13.096 7.370 1.00 87.44 86 GLY A C 1
ATOM 637 O O . GLY A 1 86 ? 7.609 -12.021 7.135 1.00 87.44 86 GLY A O 1
ATOM 638 N N . SER A 1 87 ? 7.527 -14.265 7.312 1.00 81.88 87 SER A N 1
ATOM 639 C CA . SER A 1 87 ? 6.064 -14.335 7.291 1.00 81.88 87 SER A CA 1
ATOM 640 C C . SER A 1 87 ? 5.572 -14.095 8.716 1.00 81.88 87 SER A C 1
ATOM 642 O O . SER A 1 87 ? 6.019 -14.821 9.607 1.00 81.88 87 SER A O 1
ATOM 644 N N . PRO A 1 88 ? 4.693 -13.109 8.962 1.00 83.44 88 PRO A N 1
ATOM 645 C CA . PRO A 1 88 ? 4.098 -12.934 10.281 1.00 83.44 88 PRO A CA 1
ATOM 646 C C . PRO A 1 88 ? 3.387 -14.229 10.722 1.00 83.44 88 PRO A C 1
ATOM 648 O O . PRO A 1 88 ? 2.648 -14.798 9.912 1.00 83.44 88 PRO A O 1
ATOM 651 N N . PRO A 1 89 ? 3.604 -14.723 11.956 1.00 86.25 89 PRO A N 1
ATOM 652 C CA . PRO A 1 89 ? 2.789 -15.790 12.527 1.00 86.25 89 PRO A CA 1
ATOM 653 C C . PRO A 1 89 ? 1.293 -15.474 12.453 1.00 86.25 89 PRO A C 1
ATOM 655 O O . PRO A 1 89 ? 0.899 -14.314 12.577 1.00 86.25 89 PRO A O 1
ATOM 658 N N . ASP A 1 90 ? 0.483 -16.517 12.268 1.00 90.88 90 ASP A N 1
ATOM 659 C CA . ASP A 1 90 ? -0.986 -16.448 12.265 1.00 90.88 90 ASP A CA 1
ATOM 660 C C . ASP A 1 90 ? -1.590 -15.515 11.193 1.00 90.88 90 ASP A C 1
ATOM 662 O O . ASP A 1 90 ? -2.708 -15.019 11.329 1.00 90.88 90 ASP A O 1
ATOM 666 N N . VAL A 1 91 ? -0.859 -15.295 10.095 1.00 95.12 91 VAL A N 1
ATOM 667 C CA . VAL A 1 91 ? -1.299 -14.526 8.921 1.00 95.12 91 VAL A CA 1
ATOM 668 C C . VAL A 1 91 ? -1.308 -15.424 7.680 1.00 95.12 91 VAL A C 1
ATOM 670 O O . VAL A 1 91 ? -0.291 -16.038 7.353 1.00 95.12 91 VAL A O 1
ATOM 673 N N . ASP A 1 92 ? -2.429 -15.468 6.948 1.00 95.81 92 ASP A N 1
ATOM 674 C CA . ASP A 1 92 ? -2.477 -16.078 5.611 1.00 95.81 92 ASP A CA 1
ATOM 675 C C . ASP A 1 92 ? -1.673 -15.202 4.647 1.00 95.81 92 ASP A C 1
ATOM 677 O O . ASP A 1 92 ? -1.914 -14.001 4.534 1.00 95.81 92 ASP A O 1
ATOM 681 N N . TYR A 1 93 ? -0.706 -15.782 3.947 1.00 96.81 93 TYR A N 1
ATOM 682 C CA . TYR A 1 93 ? 0.167 -15.056 3.036 1.00 96.81 93 TYR A CA 1
ATOM 683 C C . TYR A 1 93 ? -0.034 -15.532 1.601 1.00 96.81 93 TYR A C 1
ATOM 685 O O . TYR A 1 93 ? 0.123 -16.712 1.287 1.00 96.81 93 TYR A O 1
ATOM 693 N N . ARG A 1 94 ? -0.296 -14.587 0.687 1.00 97.31 94 ARG A N 1
ATOM 694 C CA . ARG A 1 94 ? -0.384 -14.874 -0.750 1.00 97.31 94 ARG A CA 1
ATOM 695 C C . ARG A 1 94 ? 0.511 -13.926 -1.556 1.00 97.31 94 ARG A C 1
ATOM 697 O O . ARG A 1 94 ? 0.288 -12.712 -1.546 1.00 97.31 94 ARG A O 1
ATOM 704 N N . PRO A 1 95 ? 1.482 -14.450 -2.329 1.00 97.69 95 PRO A N 1
ATOM 705 C CA . PRO A 1 95 ? 2.424 -13.617 -3.064 1.00 97.69 95 PRO A CA 1
ATOM 706 C C . PRO A 1 95 ? 1.759 -12.869 -4.221 1.00 97.69 95 PRO A C 1
ATOM 708 O O . PRO A 1 95 ? 0.891 -13.434 -4.890 1.00 97.69 95 PRO A O 1
ATOM 711 N N . PHE A 1 96 ? 2.227 -11.662 -4.543 1.00 97.94 96 PHE A N 1
ATOM 712 C CA . PHE A 1 96 ? 1.989 -11.007 -5.838 1.00 97.94 96 PHE A CA 1
ATOM 713 C C . PHE A 1 96 ? 3.296 -10.500 -6.460 1.00 97.94 96 PHE A C 1
ATOM 715 O O . PHE A 1 96 ? 4.338 -10.455 -5.812 1.00 97.94 96 PHE A O 1
ATOM 722 N N . THR A 1 97 ? 3.244 -10.119 -7.737 1.00 96.88 97 THR A N 1
ATOM 723 C CA . THR A 1 97 ? 4.403 -9.578 -8.466 1.00 96.88 97 THR A CA 1
ATOM 724 C C . THR A 1 97 ? 4.104 -8.211 -9.068 1.00 96.88 97 THR A C 1
ATOM 726 O O . THR A 1 97 ? 4.710 -7.229 -8.661 1.00 96.88 97 THR A O 1
ATOM 729 N N . SER A 1 98 ? 3.142 -8.127 -9.985 1.00 97.62 98 SER A N 1
ATOM 730 C CA . SER A 1 98 ? 2.744 -6.891 -10.670 1.00 97.62 98 SER A CA 1
ATOM 731 C C . SER A 1 98 ? 1.473 -6.268 -10.094 1.00 97.62 98 SER A C 1
ATOM 733 O O . SER A 1 98 ? 0.725 -6.925 -9.361 1.00 97.62 98 SER A O 1
ATOM 735 N N . ALA A 1 99 ? 1.181 -5.031 -10.500 1.00 98.00 99 ALA A N 1
ATOM 736 C CA . ALA A 1 99 ? -0.096 -4.370 -10.238 1.00 98.00 99 ALA A CA 1
ATOM 737 C C . ALA A 1 99 ? -1.294 -5.221 -10.704 1.00 98.00 99 ALA A C 1
ATOM 739 O O . ALA A 1 99 ? -2.254 -5.400 -9.961 1.00 98.00 99 ALA A O 1
ATOM 740 N N . GLU A 1 100 ? -1.220 -5.829 -11.892 1.00 97.38 100 GLU A N 1
ATOM 741 C CA . GLU A 1 100 ? -2.279 -6.719 -12.396 1.00 97.38 100 GLU A CA 1
ATOM 742 C C . GLU A 1 100 ? -2.427 -8.004 -11.567 1.00 97.38 100 GLU A C 1
ATOM 744 O O . GLU A 1 100 ? -3.541 -8.469 -11.330 1.00 97.38 100 GLU A O 1
ATOM 749 N N . SER A 1 101 ? -1.320 -8.587 -11.095 1.00 97.94 101 SER A N 1
ATOM 750 C CA . SER A 1 101 ? -1.369 -9.763 -10.215 1.00 97.94 101 SER A CA 1
ATOM 751 C C . SER A 1 101 ? -2.006 -9.427 -8.863 1.00 97.94 101 SER A C 1
ATOM 753 O O . SER A 1 101 ? -2.867 -10.169 -8.388 1.00 97.94 101 SER A O 1
ATOM 755 N N . LEU A 1 102 ? -1.641 -8.280 -8.277 1.00 98.56 102 LEU A N 1
ATOM 756 C CA . LEU A 1 102 ? -2.250 -7.781 -7.045 1.00 98.56 102 LEU A CA 1
ATOM 757 C C . LEU A 1 102 ? -3.746 -7.507 -7.233 1.00 98.56 102 LEU A C 1
ATOM 759 O O . LEU A 1 102 ? -4.546 -7.978 -6.429 1.00 98.56 102 LEU A O 1
ATOM 763 N N . LYS A 1 103 ? -4.128 -6.819 -8.317 1.00 98.62 103 LYS A N 1
ATOM 764 C CA . LYS A 1 103 ? -5.528 -6.553 -8.679 1.00 98.62 103 LYS A CA 1
ATOM 765 C C . LYS A 1 103 ? -6.342 -7.842 -8.739 1.00 98.62 103 LYS A C 1
ATOM 767 O O . LYS A 1 103 ? -7.374 -7.929 -8.086 1.00 98.62 103 LYS A O 1
ATOM 772 N N . ARG A 1 104 ? -5.876 -8.856 -9.478 1.00 98.31 104 ARG A N 1
ATOM 773 C CA . ARG A 1 104 ? -6.591 -10.140 -9.567 1.00 98.31 104 ARG A CA 1
ATOM 774 C C . ARG A 1 104 ? -6.773 -10.796 -8.200 1.00 98.31 104 ARG A C 1
ATOM 776 O O . ARG A 1 104 ? -7.847 -11.307 -7.931 1.00 98.31 104 ARG A O 1
ATOM 783 N N . LYS A 1 105 ? -5.745 -10.770 -7.348 1.00 97.81 105 LYS A N 1
ATOM 784 C CA . LYS A 1 105 ? -5.774 -11.411 -6.023 1.00 97.81 105 LYS A CA 1
ATOM 785 C C . LYS A 1 105 ? -6.684 -10.709 -5.028 1.00 97.81 105 LYS A C 1
ATOM 787 O O . LYS A 1 105 ? -7.335 -11.383 -4.244 1.00 97.81 105 LYS A O 1
ATOM 792 N N . ILE A 1 106 ? -6.696 -9.377 -5.022 1.00 97.94 106 ILE A N 1
ATOM 793 C CA . ILE A 1 106 ? -7.546 -8.636 -4.089 1.00 97.94 106 ILE A CA 1
ATOM 794 C C . ILE A 1 106 ? -9.009 -8.653 -4.538 1.00 97.94 106 ILE A C 1
ATOM 796 O O . ILE A 1 106 ? -9.884 -8.814 -3.701 1.00 97.94 106 ILE A O 1
ATOM 800 N N . LEU A 1 107 ? -9.276 -8.563 -5.845 1.00 97.44 107 LEU A N 1
ATOM 801 C CA . LEU A 1 107 ? -10.641 -8.567 -6.386 1.00 97.44 107 LEU A CA 1
ATOM 802 C C . LEU A 1 107 ? -11.240 -9.974 -6.540 1.00 97.44 107 LEU A C 1
ATOM 804 O O . LEU A 1 107 ? -12.417 -10.094 -6.851 1.00 97.44 107 LEU A O 1
ATOM 808 N N . SER A 1 108 ? -10.466 -11.043 -6.323 1.00 96.56 108 SER A N 1
ATOM 809 C CA . SER A 1 108 ? -11.012 -12.405 -6.221 1.00 96.56 108 SER A CA 1
ATOM 810 C C . SER A 1 108 ? -11.576 -12.724 -4.833 1.00 96.56 108 SER A C 1
ATOM 812 O O . SER A 1 108 ? -11.928 -13.870 -4.577 1.00 96.56 108 SER A O 1
ATOM 814 N N . LEU A 1 109 ? -11.540 -11.769 -3.902 1.00 96.12 109 LEU A N 1
ATOM 815 C CA . LEU A 1 109 ? -12.085 -11.912 -2.556 1.00 96.12 109 LEU A CA 1
ATOM 816 C C . LEU A 1 109 ? -13.459 -11.252 -2.525 1.00 96.12 109 LEU A C 1
ATOM 818 O O . LEU A 1 109 ? -13.599 -10.113 -2.967 1.00 96.12 109 LEU A O 1
ATOM 822 N N . ASP A 1 110 ? -14.447 -11.945 -1.969 1.00 92.94 110 ASP A N 1
ATOM 823 C CA . ASP A 1 110 ? -15.833 -11.466 -2.000 1.00 92.94 110 ASP A CA 1
ATOM 824 C C . ASP A 1 110 ? -16.144 -10.466 -0.880 1.00 92.94 110 ASP A C 1
ATOM 826 O O . ASP A 1 110 ? -17.072 -9.670 -0.985 1.00 92.94 110 ASP A O 1
ATOM 830 N N . SER A 1 111 ? -15.389 -10.502 0.222 1.00 93.88 111 SER A N 1
ATOM 831 C CA . SER A 1 111 ? -15.630 -9.625 1.368 1.00 93.88 111 SER A CA 1
ATOM 832 C C . SER A 1 111 ? -14.388 -9.438 2.234 1.00 93.88 111 SER A C 1
ATOM 834 O O . SER A 1 111 ? -13.581 -10.358 2.368 1.00 93.88 111 S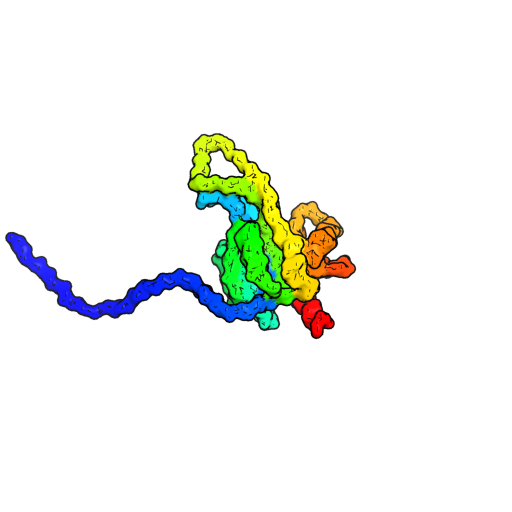ER A O 1
ATOM 836 N N . ALA A 1 112 ? -14.309 -8.290 2.904 1.00 95.38 112 ALA A N 1
ATOM 837 C CA . ALA A 1 112 ? -13.425 -8.041 4.039 1.00 95.38 112 ALA A CA 1
ATOM 838 C C . ALA A 1 112 ? -14.060 -7.001 4.970 1.00 95.38 112 ALA A C 1
ATOM 840 O O . ALA A 1 112 ? -14.825 -6.150 4.518 1.00 95.38 112 ALA A O 1
ATOM 841 N N . THR A 1 113 ? -13.737 -7.033 6.261 1.00 95.56 113 THR A N 1
ATOM 842 C CA . THR A 1 113 ? -14.168 -5.990 7.207 1.00 95.56 113 THR A CA 1
ATOM 843 C C . THR A 1 113 ? -13.255 -4.770 7.110 1.00 95.56 113 THR A C 1
ATOM 845 O O . THR A 1 113 ? -13.737 -3.640 7.086 1.00 95.56 113 THR A O 1
ATOM 848 N N . PHE A 1 114 ? -11.943 -4.990 6.985 1.00 98.00 114 PHE A N 1
ATOM 849 C CA . PHE A 1 114 ? -10.948 -3.929 6.850 1.00 98.00 114 PHE A CA 1
ATOM 850 C C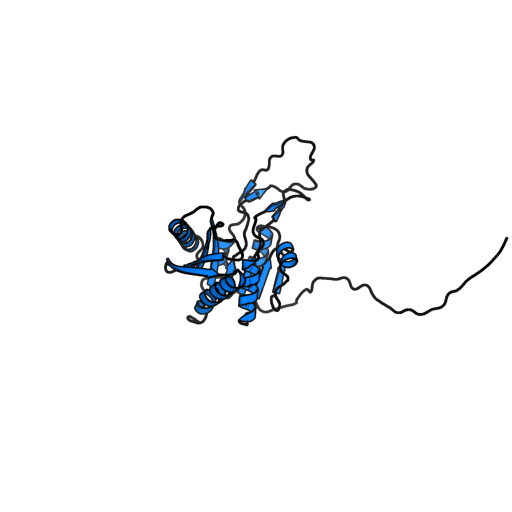 . PHE A 1 114 ? -9.962 -4.213 5.718 1.00 98.00 114 PHE A C 1
ATOM 852 O O . PHE A 1 114 ? -9.560 -5.356 5.489 1.00 98.00 114 PHE A O 1
ATOM 859 N N . ILE A 1 115 ? -9.506 -3.156 5.050 1.00 98.56 115 ILE A N 1
ATOM 860 C CA . ILE A 1 115 ? -8.440 -3.230 4.051 1.00 98.56 115 ILE A CA 1
ATOM 861 C C . ILE A 1 115 ? -7.387 -2.162 4.334 1.00 98.56 115 ILE A C 1
ATOM 863 O O . ILE A 1 115 ? -7.667 -0.969 4.259 1.00 98.56 115 ILE A O 1
ATOM 867 N N . PHE A 1 116 ? -6.148 -2.587 4.575 1.00 98.75 116 PHE A N 1
ATOM 868 C CA . PHE A 1 116 ? -4.969 -1.723 4.621 1.00 98.75 116 PHE A CA 1
ATOM 869 C C . PHE A 1 116 ? -4.223 -1.818 3.288 1.00 98.75 116 PHE A C 1
ATOM 871 O O . PHE A 1 116 ? -3.380 -2.698 3.074 1.00 98.75 116 PHE A O 1
ATOM 878 N N . HIS A 1 117 ? -4.517 -0.902 2.366 1.00 98.69 117 HIS A N 1
ATOM 879 C CA . HIS A 1 117 ? -3.878 -0.874 1.053 1.00 98.69 117 HIS A CA 1
ATOM 880 C C . HIS A 1 117 ? -2.534 -0.127 1.096 1.00 98.69 117 HIS A C 1
ATOM 882 O O . HIS A 1 117 ? -2.396 0.975 0.568 1.00 98.69 117 HIS A O 1
ATOM 888 N N . SER A 1 118 ? -1.542 -0.718 1.774 1.00 98.25 118 SER A N 1
ATOM 889 C CA . SER A 1 118 ? -0.215 -0.112 1.996 1.00 98.25 118 SER A CA 1
ATOM 890 C C . SER A 1 118 ? 0.854 -0.465 0.946 1.00 98.25 118 SER A C 1
ATOM 892 O O . SER A 1 118 ? 2.017 -0.078 1.088 1.00 98.25 118 SER A O 1
ATOM 894 N N . ALA A 1 119 ? 0.499 -1.213 -0.105 1.00 97.75 119 ALA A N 1
ATOM 895 C CA . ALA A 1 119 ? 1.443 -1.594 -1.152 1.00 97.75 119 ALA A CA 1
ATOM 896 C C . ALA A 1 119 ? 1.802 -0.388 -2.031 1.00 97.75 119 ALA A C 1
ATOM 898 O O . ALA A 1 119 ? 0.943 0.402 -2.418 1.00 97.75 119 ALA A O 1
ATOM 899 N N . ALA A 1 120 ? 3.076 -0.278 -2.407 1.00 96.88 120 ALA A N 1
ATOM 900 C CA . ALA A 1 120 ? 3.533 0.709 -3.376 1.00 96.88 120 ALA A CA 1
ATOM 901 C C . ALA A 1 120 ? 3.326 0.165 -4.794 1.00 96.88 120 ALA A C 1
ATOM 903 O O . ALA A 1 120 ? 4.240 -0.400 -5.402 1.00 96.88 120 ALA A O 1
ATOM 904 N N . VAL A 1 121 ? 2.114 0.327 -5.313 1.00 97.38 121 VAL A N 1
ATOM 905 C CA . VAL A 1 121 ? 1.749 -0.058 -6.681 1.00 97.38 121 VAL A CA 1
ATOM 906 C C . VAL A 1 121 ? 2.385 0.920 -7.669 1.00 97.38 121 VAL A C 1
ATOM 908 O O . VAL A 1 121 ? 2.232 2.131 -7.524 1.00 97.38 121 VAL A O 1
ATOM 911 N N . ALA A 1 122 ? 3.139 0.416 -8.648 1.00 96.69 122 ALA A N 1
ATOM 912 C CA . ALA A 1 122 ? 3.709 1.248 -9.706 1.00 96.69 122 ALA A CA 1
ATOM 913 C C . ALA A 1 122 ? 2.584 1.909 -10.511 1.00 96.69 122 ALA A C 1
ATOM 915 O O . ALA A 1 122 ? 1.641 1.225 -10.889 1.00 96.69 122 ALA A O 1
ATOM 916 N N . ASP A 1 123 ? 2.680 3.209 -10.797 1.00 95.31 123 ASP A N 1
ATOM 917 C CA . ASP A 1 123 ? 1.680 3.930 -11.605 1.00 95.31 123 ASP A CA 1
ATOM 918 C C . ASP A 1 123 ? 1.761 3.602 -13.103 1.00 95.31 123 ASP A C 1
ATOM 920 O O . ASP A 1 123 ? 0.802 3.818 -13.849 1.00 95.31 123 ASP A O 1
ATOM 924 N N . TYR A 1 124 ? 2.914 3.091 -13.536 1.00 97.25 124 TYR A N 1
ATOM 925 C CA . TYR A 1 124 ? 3.199 2.740 -14.917 1.00 97.25 124 TYR A CA 1
ATOM 926 C C . TYR A 1 124 ? 3.952 1.410 -15.014 1.00 97.25 124 TYR A C 1
ATOM 928 O O . TYR A 1 124 ? 4.730 1.063 -14.127 1.00 97.25 124 TYR A O 1
ATOM 936 N N . ALA A 1 125 ? 3.745 0.702 -16.120 1.00 96.88 125 ALA A N 1
ATOM 937 C CA . ALA A 1 125 ? 4.428 -0.532 -16.486 1.00 96.88 125 ALA A CA 1
ATOM 938 C C . ALA A 1 125 ? 4.941 -0.448 -17.937 1.00 96.88 125 ALA A C 1
ATOM 940 O O . ALA A 1 125 ? 4.282 0.170 -18.778 1.00 96.88 125 ALA A O 1
ATOM 941 N N . PRO A 1 126 ? 6.098 -1.045 -18.263 1.00 95.69 126 PRO A N 1
ATOM 942 C CA . PRO A 1 126 ? 6.568 -1.146 -19.643 1.00 95.69 126 PRO A CA 1
ATOM 943 C C . PRO A 1 126 ? 5.732 -2.157 -20.444 1.00 95.69 126 PRO A C 1
ATOM 945 O O . PRO A 1 126 ? 5.107 -3.055 -19.878 1.00 95.69 126 PRO A O 1
ATOM 948 N N . ALA A 1 127 ? 5.762 -2.058 -21.776 1.00 90.94 127 ALA A N 1
ATOM 949 C CA . ALA A 1 127 ? 5.395 -3.207 -22.605 1.00 90.94 127 ALA A CA 1
ATOM 950 C C . ALA A 1 127 ? 6.401 -4.340 -22.358 1.00 90.94 127 ALA A C 1
ATOM 952 O O . ALA A 1 127 ? 7.605 -4.134 -22.514 1.00 90.94 127 ALA A O 1
ATOM 953 N N . ARG A 1 128 ? 5.911 -5.522 -21.963 1.00 84.88 128 ARG A N 1
ATOM 954 C CA . ARG A 1 128 ? 6.774 -6.679 -21.712 1.00 84.88 128 ARG A CA 1
ATOM 955 C C . ARG A 1 128 ? 7.409 -7.151 -23.017 1.00 84.88 128 ARG A C 1
ATOM 957 O O . ARG A 1 128 ? 6.703 -7.365 -24.000 1.00 84.88 128 ARG A O 1
ATOM 964 N N . VAL A 1 129 ? 8.714 -7.393 -22.972 1.00 89.44 129 VAL A N 1
ATOM 965 C CA . VAL A 1 129 ? 9.461 -8.105 -24.014 1.00 89.44 129 VAL A CA 1
ATOM 966 C C . VAL A 1 129 ? 9.772 -9.518 -23.514 1.00 89.44 129 VAL A C 1
ATOM 968 O O . VAL A 1 129 ? 10.101 -9.700 -22.341 1.00 89.44 129 VAL A O 1
ATOM 971 N N . GLU A 1 130 ? 9.616 -10.531 -24.366 1.00 89.81 130 GLU A N 1
ATOM 972 C CA . GLU A 1 130 ? 10.038 -11.901 -24.045 1.00 89.81 130 GLU A CA 1
ATOM 973 C C . GLU A 1 130 ? 11.551 -12.068 -24.234 1.00 89.81 130 GLU A C 1
ATOM 975 O O . GLU A 1 130 ? 12.147 -11.469 -25.131 1.00 89.81 130 GLU A O 1
ATOM 980 N N . GLY A 1 131 ? 12.181 -12.889 -23.392 1.00 91.81 131 GLY A N 1
ATOM 981 C CA . GLY A 1 131 ? 13.629 -13.055 -23.366 1.00 91.81 131 GLY A CA 1
ATOM 982 C C . GLY A 1 131 ? 14.345 -11.931 -22.616 1.00 91.81 131 GLY A C 1
ATOM 983 O O . GLY A 1 131 ? 13.735 -11.133 -21.909 1.00 91.81 131 GLY A O 1
ATOM 984 N N . LYS A 1 132 ? 15.675 -11.888 -22.737 1.00 94.12 132 LYS A N 1
ATOM 985 C CA . LYS A 1 132 ? 16.520 -10.806 -22.212 1.00 94.12 132 LYS A CA 1
ATOM 986 C C . LYS A 1 132 ? 16.817 -9.843 -23.357 1.00 94.12 132 LYS A C 1
ATOM 988 O O . LYS A 1 132 ? 17.365 -10.269 -24.371 1.00 94.12 132 LYS A O 1
ATOM 993 N N . ILE A 1 133 ? 16.508 -8.557 -23.199 1.00 92.31 133 ILE A N 1
ATOM 994 C CA . ILE A 1 133 ? 16.888 -7.562 -24.214 1.00 92.31 133 ILE A CA 1
ATOM 995 C C . ILE A 1 133 ? 18.421 -7.446 -24.216 1.00 92.31 133 ILE A C 1
ATOM 997 O O . ILE A 1 133 ? 19.035 -7.375 -23.145 1.00 92.31 133 ILE A O 1
ATOM 1001 N N . SER A 1 134 ? 19.026 -7.436 -25.409 1.00 92.56 134 SER A N 1
ATOM 1002 C CA . SER A 1 134 ? 20.481 -7.316 -25.559 1.00 92.56 134 SER A CA 1
ATOM 1003 C C . SER A 1 134 ? 21.017 -6.031 -24.914 1.00 92.56 134 SER A C 1
ATOM 1005 O O . SER A 1 134 ? 20.342 -5.001 -24.886 1.00 92.56 134 SER A O 1
ATOM 1007 N N . SER A 1 135 ? 22.243 -6.114 -24.399 1.00 91.62 135 SER A N 1
ATOM 1008 C CA . SER A 1 135 ? 23.018 -4.982 -23.885 1.00 91.62 135 SER A CA 1
ATOM 1009 C C . SER A 1 135 ? 23.943 -4.351 -24.933 1.00 91.62 135 SER A C 1
ATOM 1011 O O . SER A 1 135 ? 24.720 -3.477 -24.569 1.00 91.62 135 SER A O 1
ATOM 1013 N N . ASP A 1 136 ? 23.896 -4.797 -26.193 1.00 95.19 136 ASP A N 1
ATOM 1014 C CA . ASP A 1 136 ? 24.728 -4.243 -27.275 1.00 95.19 136 ASP A CA 1
ATOM 1015 C C . ASP A 1 136 ? 24.379 -2.789 -27.641 1.00 95.19 136 ASP A C 1
ATOM 1017 O O . ASP A 1 136 ? 25.295 -2.017 -27.927 1.00 95.19 136 ASP A O 1
ATOM 1021 N N . PRO A 1 137 ? 23.095 -2.368 -27.657 1.00 93.69 137 PRO A N 1
ATOM 1022 C CA . PRO A 1 137 ? 22.765 -0.972 -27.913 1.00 93.69 137 PRO A CA 1
ATOM 1023 C C . PRO A 1 137 ? 23.277 -0.060 -26.793 1.00 93.69 137 PRO A C 1
ATOM 1025 O O . PRO A 1 137 ? 23.096 -0.353 -25.612 1.00 93.69 137 PRO A O 1
ATOM 1028 N N . ASN A 1 138 ? 23.827 1.100 -27.167 1.00 94.00 138 ASN A N 1
ATOM 1029 C CA . ASN A 1 138 ? 24.277 2.121 -26.210 1.00 94.00 138 ASN A CA 1
ATOM 1030 C C . ASN A 1 138 ? 23.126 2.722 -25.383 1.00 94.00 138 ASN A C 1
ATOM 1032 O O . ASN A 1 138 ? 23.355 3.260 -24.303 1.00 94.00 138 ASN A O 1
ATOM 1036 N N . GLU A 1 139 ? 21.892 2.639 -25.888 1.00 94.25 139 GLU A N 1
ATOM 1037 C CA . GLU A 1 139 ? 20.701 3.197 -25.254 1.00 94.25 139 GLU A CA 1
ATOM 1038 C C . GLU A 1 139 ? 19.531 2.208 -25.295 1.00 94.25 139 GLU A C 1
ATOM 1040 O O . GLU A 1 139 ? 19.347 1.464 -26.260 1.00 94.25 139 GLU A O 1
ATOM 1045 N N . LEU A 1 140 ? 18.703 2.234 -24.246 1.00 92.44 140 LEU A N 1
ATOM 1046 C CA . LEU A 1 140 ? 17.456 1.478 -24.161 1.00 92.44 140 LEU A CA 1
ATOM 1047 C C . LEU A 1 140 ? 16.295 2.422 -23.847 1.00 92.44 140 LEU A C 1
ATOM 1049 O O . LEU A 1 140 ? 16.254 3.039 -22.783 1.00 92.44 140 LEU A O 1
ATOM 1053 N N . THR A 1 141 ? 15.311 2.483 -24.743 1.00 93.00 141 THR A N 1
ATOM 1054 C CA . THR A 1 141 ? 14.071 3.240 -24.532 1.00 93.00 141 THR A CA 1
ATOM 1055 C C . THR A 1 141 ? 12.931 2.309 -24.128 1.00 93.00 141 THR A C 1
ATOM 1057 O O . THR A 1 141 ? 12.665 1.312 -24.796 1.00 93.00 141 THR A O 1
ATOM 1060 N N . LEU A 1 142 ? 12.213 2.662 -23.058 1.00 93.50 142 LEU A N 1
ATOM 1061 C CA . LEU A 1 142 ? 11.026 1.938 -22.601 1.00 93.50 142 LEU A CA 1
ATOM 1062 C C . LEU A 1 142 ? 9.774 2.795 -22.779 1.00 93.50 142 LEU A C 1
ATOM 1064 O O . LEU A 1 142 ? 9.679 3.894 -22.236 1.00 93.50 142 LEU A O 1
ATOM 1068 N N . LYS A 1 143 ? 8.777 2.263 -23.490 1.00 94.25 143 LYS A N 1
ATOM 1069 C CA . LYS A 1 143 ? 7.439 2.860 -23.545 1.00 94.25 143 LYS A CA 1
ATOM 1070 C C . LYS A 1 143 ? 6.604 2.356 -22.371 1.00 94.25 143 LYS A C 1
ATOM 1072 O O . LYS A 1 143 ? 6.444 1.146 -22.204 1.00 94.25 143 LYS A O 1
ATOM 1077 N N . LEU A 1 144 ? 6.075 3.289 -21.580 1.00 97.19 144 LEU A N 1
ATOM 1078 C CA . LEU A 1 144 ? 5.330 3.008 -20.355 1.00 97.19 144 LEU A CA 1
ATOM 1079 C C . LEU A 1 144 ? 3.823 3.247 -20.530 1.00 97.19 144 LEU A C 1
ATOM 1081 O O . LEU A 1 144 ? 3.401 4.186 -21.203 1.00 97.19 144 LEU A O 1
ATOM 1085 N N . TYR A 1 145 ? 3.019 2.419 -19.870 1.00 95.81 145 TYR A N 1
ATOM 1086 C CA . TYR A 1 145 ? 1.558 2.443 -19.885 1.00 95.81 145 TYR A CA 1
ATOM 1087 C C . TYR A 1 145 ? 1.028 2.485 -18.459 1.00 95.81 145 TYR A C 1
ATOM 1089 O O . TYR A 1 145 ? 1.645 1.926 -17.556 1.00 95.81 145 TYR A O 1
ATOM 1097 N N . ARG A 1 146 ? -0.109 3.149 -18.242 1.00 96.62 146 ARG A N 1
ATOM 1098 C CA . ARG A 1 146 ? -0.712 3.240 -16.907 1.00 96.62 146 ARG A CA 1
ATOM 1099 C C . ARG A 1 146 ? -1.127 1.865 -16.394 1.00 96.62 146 ARG A C 1
ATOM 1101 O O . ARG A 1 146 ? -1.713 1.077 -17.132 1.00 96.62 146 ARG A O 1
ATOM 1108 N N . THR A 1 147 ? -0.872 1.619 -15.118 1.00 96.06 147 THR A N 1
ATOM 1109 C CA . THR A 1 147 ? -1.371 0.440 -14.402 1.00 96.06 147 THR A CA 1
ATOM 1110 C C . THR A 1 147 ? -2.785 0.681 -13.851 1.00 96.06 147 THR A C 1
ATOM 1112 O O . THR A 1 147 ? -3.259 1.825 -13.800 1.00 96.06 147 THR A O 1
ATOM 1115 N N . PRO A 1 148 ? -3.487 -0.378 -13.409 1.00 93.75 148 PRO A N 1
ATOM 1116 C CA . PRO A 1 148 ? -4.782 -0.237 -12.751 1.00 93.75 148 PRO A CA 1
ATOM 1117 C C . PRO A 1 148 ? -4.705 0.579 -11.459 1.00 93.75 148 PRO A C 1
ATOM 1119 O O . PRO A 1 148 ? -3.836 0.364 -10.613 1.00 93.75 148 PRO A O 1
ATOM 1122 N N . LYS A 1 149 ? -5.691 1.453 -11.242 1.00 95.69 149 LYS A N 1
ATOM 1123 C CA . LYS A 1 149 ? -5.855 2.202 -9.988 1.00 95.69 149 LYS A CA 1
ATOM 1124 C C . LYS A 1 149 ? -6.584 1.357 -8.940 1.00 95.69 149 LYS A C 1
ATOM 1126 O O . LYS A 1 149 ? -7.733 1.627 -8.617 1.00 95.69 149 LYS A O 1
ATOM 1131 N N . ILE A 1 150 ? -5.897 0.344 -8.403 1.00 98.00 150 ILE A N 1
ATOM 1132 C CA . ILE A 1 150 ? -6.469 -0.671 -7.492 1.00 98.00 150 ILE A CA 1
ATOM 1133 C C . ILE A 1 150 ? -7.272 -0.041 -6.347 1.00 98.00 150 ILE A C 1
ATOM 1135 O O . ILE A 1 150 ? -8.400 -0.458 -6.116 1.00 98.00 150 ILE A O 1
ATOM 1139 N N . LEU A 1 151 ? -6.747 0.998 -5.685 1.00 98.06 151 LEU A N 1
ATOM 1140 C CA . LEU A 1 151 ? -7.432 1.669 -4.572 1.00 98.06 151 LEU A CA 1
ATOM 1141 C C . LEU A 1 151 ? -8.838 2.180 -4.939 1.00 98.06 151 LEU A C 1
ATOM 1143 O O . LEU A 1 151 ? -9.759 2.042 -4.143 1.00 98.06 151 LEU A O 1
ATOM 1147 N N . GLN A 1 152 ? -9.015 2.713 -6.153 1.00 97.50 152 GLN A N 1
ATOM 1148 C CA . GLN A 1 152 ? -10.308 3.217 -6.643 1.00 97.50 152 GLN A CA 1
ATOM 1149 C C . GLN A 1 152 ? -11.293 2.089 -6.974 1.00 97.50 152 GLN A C 1
ATOM 1151 O O . GLN A 1 152 ? -12.491 2.325 -7.074 1.00 97.50 152 GLN A O 1
ATOM 1156 N N . MET A 1 153 ? -10.796 0.863 -7.140 1.00 98.00 153 MET A N 1
ATOM 1157 C CA . MET A 1 153 ? -11.618 -0.317 -7.396 1.00 98.00 153 MET A CA 1
ATOM 1158 C C . MET A 1 153 ? -12.124 -0.955 -6.097 1.00 98.00 153 MET A C 1
ATOM 1160 O O . MET A 1 153 ? -13.096 -1.701 -6.137 1.00 98.00 153 MET A O 1
ATOM 1164 N N . LEU A 1 154 ? -11.493 -0.670 -4.948 1.00 98.12 154 LEU A N 1
ATOM 1165 C CA . LEU A 1 154 ? -11.817 -1.343 -3.688 1.00 98.12 154 LEU A CA 1
ATOM 1166 C C . LEU A 1 154 ? -13.208 -0.977 -3.171 1.00 98.12 154 LEU A C 1
ATOM 1168 O O . LEU A 1 154 ? -13.963 -1.875 -2.817 1.00 98.12 154 LEU A O 1
ATOM 1172 N N . ARG A 1 155 ? -13.576 0.312 -3.152 1.00 97.12 155 ARG A N 1
ATOM 1173 C CA . ARG A 1 155 ? -14.898 0.730 -2.660 1.00 97.12 155 ARG A CA 1
ATOM 1174 C C . ARG A 1 155 ? -16.047 0.132 -3.487 1.00 97.12 155 ARG A C 1
ATOM 1176 O O . ARG A 1 155 ? -16.908 -0.493 -2.875 1.00 97.12 155 ARG A O 1
ATOM 1183 N N . PRO A 1 156 ? -16.065 0.239 -4.832 1.00 97.38 156 PRO A N 1
ATOM 1184 C CA . PRO A 1 156 ? -17.113 -0.391 -5.639 1.00 97.38 156 PRO A CA 1
ATOM 1185 C C . PRO A 1 156 ? -17.190 -1.915 -5.484 1.00 97.38 156 PRO A C 1
ATOM 1187 O O . PRO A 1 156 ? -18.271 -2.477 -5.610 1.00 97.38 156 PRO A O 1
ATOM 1190 N N . HIS A 1 157 ? -16.056 -2.578 -5.228 1.00 97.69 157 HIS A N 1
ATOM 1191 C CA . HIS A 1 157 ? -15.991 -4.037 -5.106 1.00 97.69 157 HIS A CA 1
ATOM 1192 C C . HIS A 1 157 ? -16.447 -4.547 -3.734 1.00 97.69 157 HIS A C 1
ATOM 1194 O O . HIS A 1 157 ? -17.223 -5.490 -3.659 1.00 97.69 157 HIS A O 1
ATOM 1200 N N . PHE A 1 158 ? -15.978 -3.927 -2.648 1.00 96.50 158 PHE A N 1
ATOM 1201 C CA . PHE A 1 158 ? -16.230 -4.395 -1.279 1.00 96.50 158 PHE A CA 1
ATOM 1202 C C . PHE A 1 158 ? -17.442 -3.727 -0.602 1.00 96.50 158 PHE A C 1
ATOM 1204 O O . PHE A 1 158 ? -17.937 -4.224 0.409 1.00 96.50 158 PHE A O 1
ATOM 1211 N N . GLY A 1 159 ? -17.957 -2.630 -1.166 1.00 95.19 159 GLY A N 1
ATOM 1212 C CA . GLY A 1 159 ? -19.130 -1.916 -0.659 1.00 95.19 159 GLY A CA 1
ATOM 1213 C C . GLY A 1 159 ? -18.856 -1.079 0.592 1.00 95.19 159 GLY A C 1
ATOM 1214 O O . GLY A 1 159 ? -17.745 -1.050 1.118 1.00 95.19 159 GLY A O 1
ATOM 1215 N N . ASP A 1 160 ? -19.874 -0.369 1.079 1.00 93.19 160 ASP A N 1
ATOM 1216 C CA . ASP A 1 160 ? -19.735 0.665 2.124 1.00 93.19 160 ASP A CA 1
ATOM 1217 C C . ASP A 1 160 ? -19.461 0.119 3.532 1.00 93.19 160 ASP A C 1
ATOM 1219 O O . ASP A 1 160 ? -18.991 0.846 4.400 1.00 93.19 160 ASP A O 1
ATOM 1223 N N . ARG A 1 161 ? -19.710 -1.176 3.764 1.00 91.94 161 ARG A N 1
ATOM 1224 C CA . ARG A 1 161 ? -19.462 -1.820 5.067 1.00 91.94 161 ARG A CA 1
ATOM 1225 C C . ARG A 1 161 ? -17.983 -2.107 5.327 1.00 91.94 161 ARG A C 1
ATOM 1227 O O . ARG A 1 161 ? -17.600 -2.334 6.469 1.00 91.94 161 ARG A O 1
ATOM 1234 N N . THR A 1 162 ? -17.152 -2.133 4.290 1.00 95.38 162 THR A N 1
ATOM 1235 C CA . THR A 1 162 ? -15.717 -2.382 4.439 1.00 95.38 162 THR A CA 1
ATOM 1236 C C . THR A 1 162 ? -14.990 -1.091 4.778 1.00 95.38 162 THR A C 1
ATOM 1238 O O . THR A 1 162 ? -15.090 -0.111 4.045 1.00 95.38 162 THR A O 1
ATOM 1241 N N . VAL A 1 163 ? -14.191 -1.091 5.840 1.00 97.31 163 VAL A N 1
ATOM 1242 C CA . VAL A 1 163 ? -13.341 0.053 6.183 1.00 97.31 163 VAL A CA 1
ATOM 1243 C C . VAL A 1 163 ? -12.050 -0.010 5.365 1.00 97.31 163 VAL A C 1
ATOM 1245 O O . VAL A 1 163 ? -11.271 -0.956 5.485 1.00 97.31 163 VAL A O 1
ATOM 1248 N N . ILE A 1 164 ? -11.789 1.000 4.538 1.00 98.31 164 ILE A N 1
ATOM 1249 C CA . ILE A 1 164 ? -10.642 1.031 3.623 1.00 98.31 164 ILE A CA 1
ATOM 1250 C C . ILE A 1 164 ? -9.661 2.126 4.044 1.00 98.31 164 ILE A C 1
ATOM 1252 O O . ILE A 1 164 ? -9.985 3.314 4.045 1.00 98.31 164 ILE A O 1
ATOM 1256 N N . ALA A 1 165 ? -8.427 1.723 4.330 1.00 98.56 165 ALA A N 1
ATOM 1257 C CA . ALA A 1 165 ? -7.301 2.601 4.606 1.00 98.56 165 ALA A CA 1
ATOM 1258 C C . ALA A 1 165 ? -6.327 2.613 3.418 1.00 98.56 165 ALA A C 1
ATOM 1260 O O . ALA A 1 165 ? -5.643 1.623 3.138 1.00 98.56 165 ALA A O 1
ATOM 1261 N N . GLY A 1 166 ? -6.256 3.746 2.719 1.00 98.44 166 GLY A N 1
ATOM 1262 C CA . GLY A 1 166 ? -5.249 4.005 1.689 1.00 98.44 166 GLY A CA 1
ATOM 1263 C C . GLY A 1 166 ? -3.985 4.642 2.269 1.00 98.44 166 GLY A C 1
ATOM 1264 O O . GLY A 1 166 ? -4.009 5.215 3.359 1.00 98.44 166 GLY A O 1
ATOM 1265 N N . PHE A 1 167 ? -2.879 4.587 1.526 1.00 98.19 167 PHE A N 1
ATOM 1266 C CA . PHE A 1 167 ? -1.589 5.130 1.959 1.00 98.19 167 PHE A CA 1
ATOM 1267 C C . PHE A 1 167 ? -1.015 6.114 0.936 1.00 98.19 167 PHE A C 1
ATOM 1269 O O . PHE A 1 167 ? -1.088 5.891 -0.275 1.00 98.19 167 PHE A O 1
ATOM 1276 N N . LYS A 1 168 ? -0.402 7.196 1.427 1.00 96.88 168 LYS A N 1
ATOM 1277 C CA . LYS A 1 168 ? 0.285 8.206 0.613 1.00 96.88 168 LYS A CA 1
ATOM 1278 C C . LYS A 1 168 ? 1.697 8.457 1.120 1.00 96.88 168 LYS A C 1
ATOM 1280 O O . LYS A 1 168 ? 1.908 8.774 2.283 1.00 96.88 168 LYS A O 1
ATOM 1285 N N . LEU A 1 169 ? 2.654 8.362 0.207 1.00 95.94 169 LEU A N 1
ATOM 1286 C CA . LEU A 1 169 ? 4.038 8.745 0.433 1.00 95.94 169 LEU A CA 1
ATOM 1287 C C . LEU A 1 169 ? 4.358 9.918 -0.491 1.00 95.94 169 LEU A C 1
ATOM 1289 O O . LEU A 1 169 ? 4.185 9.806 -1.704 1.00 95.94 169 LEU A O 1
ATOM 1293 N N . LEU A 1 170 ? 4.810 11.026 0.081 1.00 95.12 170 LEU A N 1
ATOM 1294 C CA . LEU A 1 170 ? 5.328 12.178 -0.658 1.00 95.12 170 LEU A CA 1
ATOM 1295 C C . LEU A 1 170 ? 6.796 12.395 -0.292 1.00 95.12 170 LEU A C 1
ATOM 1297 O O . LEU A 1 170 ? 7.332 11.726 0.589 1.00 95.12 170 LEU A O 1
ATOM 1301 N N . SER A 1 171 ? 7.466 13.313 -0.975 1.00 94.31 171 SER A N 1
ATOM 1302 C CA . SER A 1 171 ? 8.845 13.674 -0.668 1.00 94.31 171 SER A CA 1
ATOM 1303 C C . SER A 1 171 ? 9.008 15.178 -0.757 1.00 94.31 171 SER A C 1
ATOM 1305 O O . SER A 1 171 ? 8.575 15.785 -1.736 1.00 94.31 171 SER A O 1
ATOM 1307 N N . ASN A 1 172 ? 9.652 15.751 0.256 1.00 94.62 172 ASN A N 1
ATOM 1308 C CA . ASN A 1 172 ? 9.988 17.167 0.315 1.00 94.62 172 ASN A CA 1
ATOM 1309 C C . ASN A 1 172 ? 8.770 18.109 0.282 1.00 94.62 172 ASN A C 1
ATOM 1311 O O . ASN A 1 172 ? 8.774 19.112 -0.427 1.00 94.62 172 ASN A O 1
ATOM 1315 N N . VAL A 1 173 ? 7.734 17.779 1.057 1.00 96.00 173 VAL A N 1
ATOM 1316 C CA . VAL A 1 173 ? 6.485 18.552 1.159 1.00 96.00 173 VAL A CA 1
ATOM 1317 C C . VAL A 1 173 ? 6.227 19.049 2.582 1.00 96.00 173 VAL A C 1
ATOM 1319 O O . VAL A 1 173 ? 6.815 18.562 3.548 1.00 96.00 173 VAL A O 1
ATOM 1322 N N . THR A 1 174 ? 5.354 20.040 2.735 1.00 96.06 174 THR A N 1
ATOM 1323 C CA . THR A 1 174 ? 4.880 20.469 4.058 1.00 96.06 174 THR A CA 1
ATOM 1324 C C . THR A 1 174 ? 3.830 19.501 4.608 1.00 96.06 174 THR A C 1
ATOM 1326 O O . THR A 1 174 ? 3.219 18.731 3.863 1.00 96.06 174 THR A O 1
ATOM 1329 N N . GLU A 1 175 ? 3.587 19.557 5.921 1.00 95.62 175 GLU A N 1
ATOM 1330 C CA . GLU A 1 175 ? 2.492 18.807 6.550 1.00 95.62 175 GLU A CA 1
ATOM 1331 C C .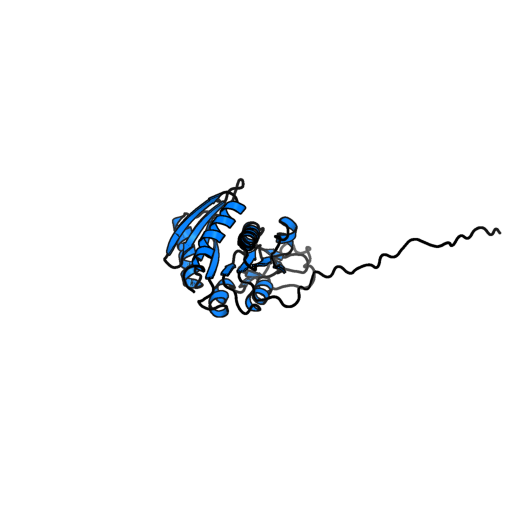 GLU A 1 175 ? 1.140 19.155 5.908 1.00 95.62 175 GLU A C 1
ATOM 1333 O O . GLU A 1 175 ? 0.391 18.259 5.540 1.00 95.62 175 GLU A O 1
ATOM 1338 N N . GLU A 1 176 ? 0.858 20.438 5.674 1.00 96.38 176 GLU A N 1
ATOM 1339 C CA . GLU A 1 176 ? -0.384 20.893 5.034 1.00 96.38 176 GLU A CA 1
ATOM 1340 C C . GLU A 1 176 ? -0.593 20.257 3.650 1.00 96.38 176 GLU A C 1
ATOM 1342 O O . GLU A 1 176 ? -1.638 19.660 3.387 1.00 96.38 176 GLU A O 1
ATOM 1347 N N . GLN A 1 177 ? 0.438 20.267 2.798 1.00 97.50 177 GLN A N 1
ATOM 1348 C CA . GLN A 1 177 ? 0.391 19.621 1.481 1.00 97.50 177 GLN A CA 1
ATOM 1349 C C . GLN A 1 177 ? 0.130 18.113 1.584 1.00 97.50 177 GLN A C 1
ATOM 1351 O O . GLN A 1 177 ? -0.586 17.536 0.757 1.00 97.50 177 GLN A O 1
ATOM 1356 N N . LEU A 1 178 ? 0.712 17.462 2.592 1.00 96.75 178 LEU A N 1
ATOM 1357 C CA . LEU A 1 178 ? 0.539 16.038 2.846 1.00 96.75 178 LEU A CA 1
ATOM 1358 C C . LEU A 1 178 ? -0.899 15.716 3.284 1.00 96.75 178 LEU A C 1
ATOM 1360 O O . LEU A 1 178 ? -1.501 14.781 2.744 1.00 96.75 178 LEU A O 1
ATOM 1364 N N . ILE A 1 179 ? -1.479 16.519 4.182 1.00 97.94 179 ILE A N 1
ATOM 1365 C CA . ILE A 1 179 ? -2.885 16.411 4.598 1.00 97.94 179 ILE A CA 1
ATOM 1366 C C . ILE A 1 179 ? -3.830 16.680 3.416 1.00 97.94 179 ILE A C 1
ATOM 1368 O O . ILE A 1 179 ? -4.803 15.949 3.226 1.00 97.94 179 ILE A O 1
ATOM 1372 N N . ASP A 1 180 ? -3.528 17.645 2.552 1.00 97.88 180 ASP A N 1
ATOM 1373 C CA . ASP A 1 180 ? -4.351 17.936 1.373 1.00 97.88 180 ASP A CA 1
ATOM 1374 C C . ASP A 1 180 ? -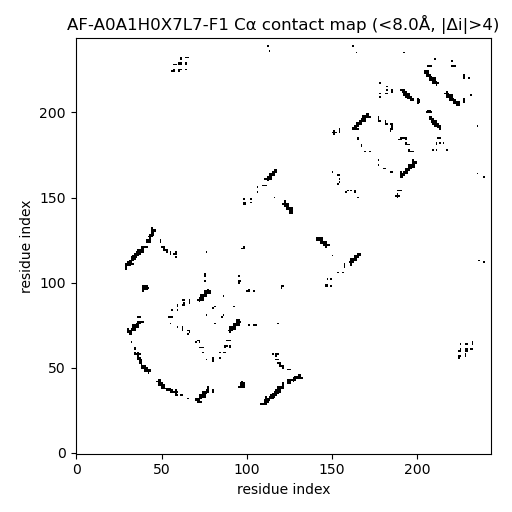4.330 16.810 0.335 1.00 97.88 180 ASP A C 1
ATOM 1376 O O . ASP A 1 180 ? -5.352 16.485 -0.282 1.00 97.88 180 ASP A O 1
ATOM 1380 N N . VAL A 1 181 ? -3.178 16.169 0.128 1.00 97.56 181 VAL A N 1
ATOM 1381 C CA . VAL A 1 181 ? -3.085 14.955 -0.699 1.00 97.56 181 VAL A CA 1
ATOM 1382 C C . VAL A 1 181 ? -3.886 13.812 -0.078 1.00 97.56 181 VAL A C 1
ATOM 1384 O O . VAL A 1 181 ? -4.572 13.088 -0.807 1.00 97.56 181 VAL A O 1
ATOM 1387 N N . ALA A 1 182 ? -3.844 13.665 1.245 1.00 98.19 182 ALA A N 1
ATOM 1388 C CA . ALA A 1 182 ? -4.611 12.656 1.958 1.00 98.19 182 ALA A CA 1
ATOM 1389 C C . ALA A 1 182 ? -6.123 12.869 1.791 1.00 98.19 182 ALA A C 1
ATOM 1391 O O . ALA A 1 182 ? -6.825 11.961 1.343 1.00 98.19 182 ALA A O 1
ATOM 1392 N N . ARG A 1 183 ? -6.614 14.093 2.016 1.00 98.12 183 ARG A N 1
ATOM 1393 C CA . ARG A 1 183 ? -8.014 14.487 1.784 1.00 98.12 183 ARG A CA 1
ATOM 1394 C C . ARG A 1 183 ? -8.465 14.231 0.345 1.00 98.12 183 ARG A C 1
ATOM 1396 O O . ARG A 1 183 ? -9.547 13.696 0.108 1.00 98.12 183 ARG A O 1
ATOM 1403 N N . ARG A 1 184 ? -7.617 14.540 -0.643 1.00 97.69 184 ARG A N 1
ATOM 1404 C CA . ARG A 1 184 ? -7.899 14.219 -2.055 1.00 97.69 184 ARG A CA 1
ATOM 1405 C C . ARG A 1 184 ? -7.990 12.716 -2.314 1.00 97.69 184 ARG A C 1
ATOM 1407 O O . ARG A 1 184 ? -8.826 12.304 -3.119 1.00 97.69 184 ARG A O 1
ATOM 1414 N N . GLN A 1 185 ? -7.169 11.890 -1.663 1.00 97.69 185 GLN A N 1
ATOM 1415 C CA . GLN A 1 185 ? -7.293 10.433 -1.771 1.00 97.69 185 GLN A CA 1
ATOM 1416 C C . GLN A 1 185 ? -8.642 9.952 -1.228 1.00 97.69 185 GLN A C 1
ATOM 1418 O O . GLN A 1 185 ? -9.314 9.200 -1.931 1.00 97.69 185 GLN A O 1
ATOM 1423 N N . LEU A 1 186 ? -9.045 10.423 -0.040 1.00 97.44 186 LEU A N 1
ATOM 1424 C CA . LEU A 1 186 ? -10.334 10.079 0.573 1.00 97.44 186 LEU A CA 1
ATOM 1425 C C . LEU A 1 186 ? -11.488 10.338 -0.402 1.00 97.44 186 LEU A C 1
ATOM 1427 O O . LEU A 1 186 ? -12.226 9.417 -0.745 1.00 97.44 186 LEU A O 1
ATOM 1431 N N . ARG A 1 187 ? -11.567 11.563 -0.941 1.00 96.06 187 ARG A N 1
ATOM 1432 C CA . ARG A 1 187 ? -12.631 11.969 -1.874 1.00 96.06 187 ARG A CA 1
ATOM 1433 C C . ARG A 1 187 ? -12.600 11.209 -3.199 1.00 96.06 187 ARG A C 1
ATOM 1435 O O . ARG A 1 187 ? -13.643 10.819 -3.703 1.00 96.06 187 ARG A O 1
ATOM 1442 N N . SER A 1 188 ? -11.416 11.000 -3.777 1.00 95.44 188 SER A N 1
ATOM 1443 C CA . SER A 1 188 ? -11.291 10.374 -5.105 1.00 95.44 188 SER A CA 1
ATOM 1444 C C . SER A 1 188 ? -11.425 8.851 -5.104 1.00 95.44 188 SER A C 1
ATOM 1446 O O . SER A 1 188 ? -11.712 8.278 -6.149 1.00 95.44 188 SER A O 1
ATOM 1448 N N . SER A 1 189 ? -11.161 8.192 -3.973 1.00 95.12 189 SER A N 1
ATOM 1449 C CA . SER A 1 189 ? -11.139 6.724 -3.876 1.00 95.12 189 SER A CA 1
ATOM 1450 C C . SER A 1 189 ? -12.220 6.154 -2.952 1.00 95.12 189 SER A C 1
ATOM 1452 O O . SER A 1 189 ? -12.355 4.937 -2.872 1.00 95.12 189 SER A O 1
ATOM 1454 N N . GLY A 1 190 ? -12.972 7.002 -2.241 1.00 95.12 190 GLY A N 1
ATOM 1455 C CA . GLY A 1 190 ? -14.013 6.572 -1.301 1.00 95.12 190 GLY A CA 1
ATOM 1456 C C . GLY A 1 190 ? -13.466 5.802 -0.094 1.00 95.12 190 GLY A C 1
ATOM 1457 O O . GLY A 1 190 ? -14.150 4.936 0.451 1.00 95.12 190 GLY A O 1
ATOM 1458 N N . THR A 1 191 ? -12.211 6.054 0.288 1.00 97.12 191 THR A N 1
ATOM 1459 C CA . THR A 1 191 ? -11.565 5.411 1.442 1.00 97.12 191 THR A CA 1
ATOM 1460 C C . THR A 1 191 ? -11.978 6.088 2.744 1.00 97.12 191 THR A C 1
ATOM 1462 O O . THR A 1 191 ? -12.165 7.301 2.767 1.00 97.12 191 THR A O 1
ATOM 1465 N N . ASP A 1 192 ? -12.024 5.334 3.839 1.00 97.75 192 ASP A N 1
ATOM 1466 C CA . ASP A 1 192 ? -12.375 5.839 5.174 1.00 97.75 192 ASP A CA 1
ATOM 1467 C C . ASP A 1 192 ? -11.207 6.521 5.880 1.00 97.75 192 ASP A C 1
ATOM 1469 O O . ASP A 1 192 ? -11.412 7.390 6.732 1.00 97.75 192 ASP A O 1
ATOM 1473 N N . PHE A 1 193 ? -9.989 6.102 5.531 1.00 98.38 193 PHE A N 1
ATOM 1474 C CA . PHE A 1 193 ? -8.750 6.624 6.084 1.00 98.38 193 PHE A CA 1
ATOM 1475 C C . PHE A 1 193 ? -7.674 6.783 5.012 1.00 98.38 193 PHE A C 1
ATOM 1477 O O . PHE A 1 193 ? -7.557 5.987 4.075 1.00 98.38 193 PHE A O 1
ATOM 1484 N N . CYS A 1 194 ? -6.831 7.793 5.198 1.00 98.50 194 CYS A N 1
ATOM 1485 C CA . CYS A 1 194 ? -5.575 7.950 4.490 1.00 98.50 194 CYS A CA 1
ATOM 1486 C C . CYS A 1 194 ? -4.436 8.075 5.498 1.00 98.50 194 CYS A C 1
ATOM 1488 O O . CYS A 1 194 ? -4.385 9.041 6.257 1.00 98.50 194 CYS A O 1
ATOM 1490 N N . VAL A 1 195 ? -3.492 7.138 5.454 1.00 98.38 195 VAL A N 1
ATOM 1491 C CA . VAL A 1 195 ? -2.230 7.235 6.192 1.00 98.38 195 VAL A CA 1
ATOM 1492 C C . VAL A 1 195 ? -1.187 7.869 5.277 1.00 98.38 195 VAL A C 1
ATOM 1494 O O . VAL A 1 195 ? -0.792 7.284 4.268 1.00 98.38 195 VAL A O 1
ATOM 1497 N N . ALA A 1 196 ? -0.765 9.083 5.600 1.00 97.69 196 ALA A N 1
ATOM 1498 C CA . ALA A 1 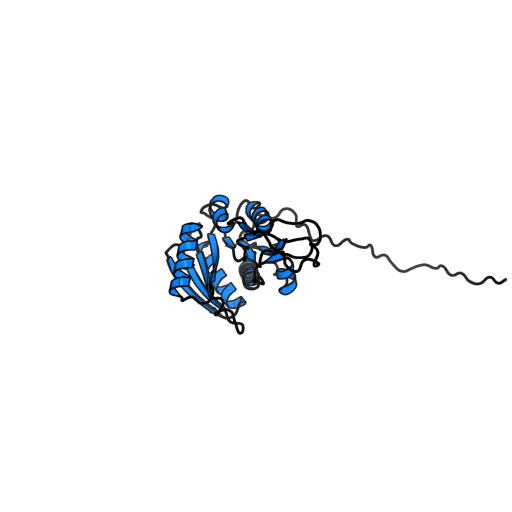196 ? 0.134 9.883 4.786 1.00 97.69 196 ALA A CA 1
ATOM 1499 C C . ALA A 1 196 ? 1.451 10.155 5.521 1.00 97.69 196 ALA A C 1
ATOM 1501 O O . ALA A 1 196 ? 1.449 10.438 6.715 1.00 97.69 196 ALA A O 1
ATOM 1502 N N . ASN A 1 197 ? 2.583 10.078 4.827 1.00 96.06 197 ASN A N 1
ATOM 1503 C CA . ASN A 1 197 ? 3.879 10.454 5.389 1.00 96.06 197 ASN A CA 1
ATOM 1504 C C . ASN A 1 197 ? 4.812 11.054 4.328 1.00 96.06 197 ASN A C 1
ATOM 1506 O O . ASN A 1 197 ? 4.705 10.729 3.141 1.00 96.06 197 ASN A O 1
ATOM 1510 N N . ASP A 1 198 ? 5.758 11.891 4.754 1.00 95.75 198 ASP A N 1
ATOM 1511 C CA . ASP A 1 198 ? 6.874 12.318 3.904 1.00 95.75 198 ASP A CA 1
ATOM 1512 C C . ASP A 1 198 ? 8.014 11.287 3.989 1.00 95.75 198 ASP A C 1
ATOM 1514 O O . ASP A 1 198 ? 8.233 10.648 5.021 1.00 95.75 198 ASP A O 1
ATOM 1518 N N . LEU A 1 199 ? 8.746 11.081 2.897 1.00 92.94 199 LEU A N 1
ATOM 1519 C CA . LEU A 1 199 ? 9.901 10.189 2.840 1.00 92.94 199 LEU A CA 1
ATOM 1520 C C . LEU A 1 199 ? 11.003 10.590 3.835 1.00 92.94 199 LEU A C 1
ATOM 1522 O O . LEU A 1 199 ? 11.645 9.708 4.399 1.00 92.94 199 LEU A O 1
ATOM 1526 N N . ARG A 1 200 ? 11.189 11.891 4.097 1.00 92.31 200 ARG A N 1
ATOM 1527 C CA . ARG A 1 200 ? 12.160 12.417 5.079 1.00 92.31 200 ARG A CA 1
ATOM 1528 C C . ARG A 1 200 ? 11.817 12.031 6.516 1.00 92.31 200 ARG A C 1
ATOM 1530 O O . ARG A 1 200 ? 12.680 12.045 7.382 1.00 92.31 200 ARG A O 1
ATOM 1537 N N . GLU A 1 201 ? 10.562 11.673 6.764 1.00 89.00 201 GLU A N 1
ATOM 1538 C CA . GLU A 1 201 ? 10.081 11.232 8.070 1.00 89.00 201 GLU A CA 1
ATOM 1539 C C . GLU A 1 201 ? 10.266 9.724 8.289 1.00 89.00 201 GLU A C 1
ATOM 1541 O O . GLU A 1 201 ? 9.732 9.175 9.253 1.00 89.00 201 GLU A O 1
ATOM 1546 N N . ILE A 1 202 ? 10.992 9.047 7.393 1.00 86.88 202 ILE A N 1
ATOM 1547 C CA . ILE A 1 202 ? 11.383 7.643 7.510 1.00 86.88 202 ILE A CA 1
ATOM 1548 C C . ILE A 1 202 ? 12.914 7.584 7.608 1.00 86.88 202 ILE A C 1
ATOM 1550 O O . ILE A 1 202 ? 13.607 7.656 6.596 1.00 86.88 202 ILE A O 1
ATOM 1554 N N . GLY A 1 203 ? 13.448 7.401 8.814 1.00 82.19 203 GLY A N 1
ATOM 1555 C CA . GLY A 1 203 ? 14.896 7.389 9.049 1.00 82.19 203 GLY A CA 1
ATOM 1556 C C . GLY A 1 203 ? 15.238 7.087 10.504 1.00 82.19 203 GLY A C 1
ATOM 1557 O O . GLY A 1 203 ? 14.383 7.208 11.375 1.00 82.19 203 GLY A O 1
ATOM 1558 N N . ASP A 1 204 ? 16.463 6.627 10.767 1.00 80.62 204 ASP A N 1
ATOM 1559 C CA . ASP A 1 204 ? 16.993 6.394 12.125 1.00 80.62 204 ASP A CA 1
ATOM 1560 C C . ASP A 1 204 ? 16.113 5.504 13.021 1.00 80.62 204 ASP A C 1
ATOM 1562 O O . ASP A 1 204 ? 16.023 5.670 14.234 1.00 80.62 204 ASP A O 1
ATOM 1566 N N . GLY A 1 205 ? 15.414 4.546 12.404 1.00 83.94 205 GLY A N 1
ATOM 1567 C CA . GLY A 1 205 ? 14.481 3.654 13.095 1.00 83.94 205 GLY A CA 1
ATOM 1568 C C . GLY A 1 205 ? 13.133 4.288 13.453 1.00 83.94 205 GLY A C 1
ATOM 1569 O O . GLY A 1 205 ? 12.246 3.565 13.905 1.00 83.94 205 GLY A O 1
ATOM 1570 N N . VAL A 1 206 ? 12.943 5.580 13.185 1.00 90.44 206 VAL A N 1
ATOM 1571 C CA . VAL A 1 206 ? 11.732 6.350 13.474 1.00 90.44 206 VAL A CA 1
ATOM 1572 C C . VAL A 1 206 ? 10.923 6.591 12.197 1.00 90.44 206 VAL A C 1
ATOM 1574 O O . VAL A 1 206 ? 11.444 6.743 11.091 1.00 90.44 206 VAL A O 1
ATOM 1577 N N . ARG A 1 207 ? 9.604 6.604 12.362 1.00 94.94 207 ARG A N 1
ATOM 1578 C CA . ARG A 1 207 ? 8.609 6.929 11.349 1.00 94.94 207 ARG A CA 1
ATOM 1579 C C . ARG A 1 207 ? 7.610 7.918 11.938 1.00 94.94 207 ARG A C 1
ATOM 1581 O O . ARG A 1 207 ? 7.087 7.669 13.021 1.00 94.94 207 ARG A O 1
ATOM 1588 N N . ARG A 1 208 ? 7.298 8.989 11.209 1.00 95.94 208 ARG A N 1
ATOM 1589 C CA . ARG A 1 208 ? 6.119 9.834 11.464 1.00 95.94 208 ARG A CA 1
ATOM 1590 C C . ARG A 1 208 ? 5.067 9.577 10.387 1.00 95.94 208 ARG A C 1
ATOM 1592 O O . ARG A 1 208 ? 5.420 9.342 9.235 1.00 95.94 208 ARG A O 1
ATOM 1599 N N . VAL A 1 209 ? 3.794 9.536 10.771 1.00 97.19 209 VAL A N 1
ATOM 1600 C CA . VAL A 1 209 ? 2.654 9.419 9.852 1.00 97.19 209 VAL A CA 1
ATOM 1601 C C . VAL A 1 209 ? 1.515 10.317 10.319 1.00 97.19 209 VAL A C 1
ATOM 1603 O O . VAL A 1 209 ? 1.323 10.517 11.518 1.00 97.19 209 VAL A O 1
ATOM 1606 N N . HIS A 1 210 ? 0.724 10.788 9.369 1.00 97.88 210 HIS A N 1
ATOM 1607 C CA . HIS A 1 210 ? -0.545 11.459 9.593 1.00 97.88 210 HIS A CA 1
ATOM 1608 C C . HIS A 1 210 ? -1.682 10.539 9.173 1.00 97.88 210 HIS A C 1
ATOM 1610 O O . HIS A 1 210 ? -1.656 9.987 8.074 1.00 97.88 210 HIS A O 1
ATOM 1616 N N . ILE A 1 211 ? -2.684 10.375 10.025 1.00 97.94 211 ILE A N 1
ATOM 1617 C CA . ILE A 1 211 ? -3.892 9.618 9.702 1.00 97.94 211 ILE A CA 1
ATOM 1618 C C . ILE A 1 211 ? -5.013 10.625 9.520 1.00 97.94 211 ILE A C 1
ATOM 1620 O O . ILE A 1 211 ? -5.386 11.288 10.480 1.00 97.94 211 ILE A O 1
ATOM 1624 N N . VAL A 1 212 ? 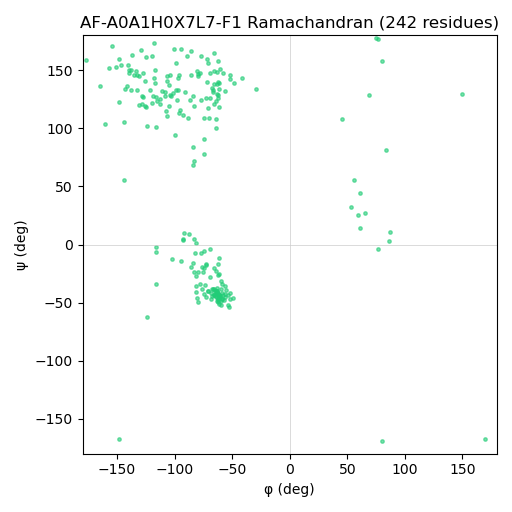-5.541 10.726 8.303 1.00 98.12 212 VAL A N 1
ATOM 1625 C CA . VAL A 1 212 ? -6.710 11.552 7.983 1.00 98.12 212 VAL A CA 1
ATOM 1626 C C . VAL A 1 212 ? -7.922 10.643 7.829 1.00 98.12 212 VAL A C 1
ATOM 1628 O O . VAL A 1 212 ? -7.852 9.666 7.080 1.00 98.12 212 VAL A O 1
ATOM 1631 N N . ASP A 1 213 ? -9.012 10.942 8.527 1.00 96.62 213 ASP A N 1
ATOM 1632 C CA . ASP A 1 213 ? -10.272 10.203 8.425 1.00 96.62 213 ASP A CA 1
ATOM 1633 C C . ASP A 1 213 ? -11.245 10.835 7.416 1.00 96.62 213 ASP A C 1
ATOM 1635 O O . ASP A 1 213 ? -11.058 11.959 6.948 1.00 96.62 213 ASP A O 1
ATOM 1639 N N . SE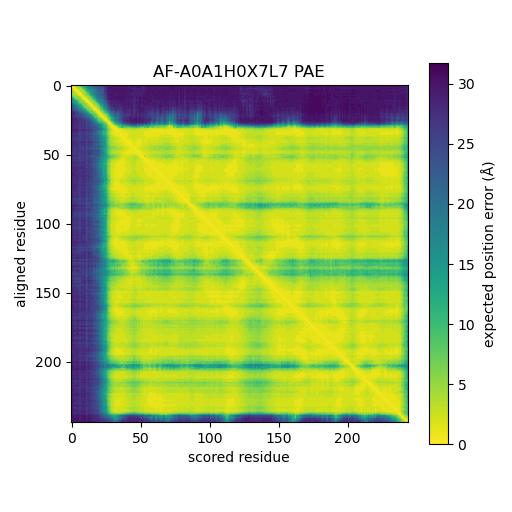R A 1 214 ? -12.311 10.109 7.081 1.00 94.00 214 SER A N 1
ATOM 1640 C CA . SER A 1 214 ? -13.372 10.559 6.170 1.00 94.00 214 SER A CA 1
ATOM 1641 C C . SER A 1 214 ? -14.144 11.804 6.638 1.00 94.00 214 SER A C 1
ATOM 1643 O O . SER A 1 214 ? -14.890 12.367 5.844 1.00 94.00 214 SER A O 1
ATOM 1645 N N . SER A 1 215 ? -13.982 12.235 7.895 1.00 93.25 215 SER A N 1
ATOM 1646 C CA . SER A 1 215 ? -14.514 13.505 8.421 1.00 93.25 215 SER A CA 1
ATOM 1647 C C . SER A 1 215 ? -13.499 14.651 8.290 1.00 93.25 215 SER A C 1
ATOM 1649 O O . SER A 1 215 ? -13.687 15.720 8.868 1.00 93.25 215 SER A O 1
ATOM 1651 N N . GLU A 1 216 ? -12.401 14.414 7.567 1.00 89.94 216 GLU A N 1
ATOM 1652 C CA . GLU A 1 216 ? -11.268 15.314 7.335 1.00 89.94 216 GLU A CA 1
ATOM 1653 C C . GLU A 1 216 ? -10.503 15.748 8.596 1.00 89.94 216 GLU A C 1
ATOM 1655 O O . GLU A 1 216 ? -9.663 16.659 8.535 1.00 89.94 216 GLU A O 1
ATOM 1660 N N . LYS A 1 217 ? -10.733 15.063 9.723 1.00 95.06 217 LYS A N 1
ATOM 1661 C CA . LYS A 1 217 ? -9.916 15.202 10.930 1.00 95.06 217 LYS A CA 1
ATOM 1662 C C . LYS A 1 217 ? -8.629 14.414 10.748 1.00 95.06 217 LYS A C 1
ATOM 1664 O O . LYS A 1 217 ? -8.614 13.378 10.082 1.00 95.06 217 LYS A O 1
ATOM 1669 N N . TYR A 1 218 ? -7.547 14.902 11.349 1.00 95.81 218 TYR A N 1
ATOM 1670 C CA . TYR A 1 218 ? -6.271 14.206 11.299 1.00 95.81 218 TYR A CA 1
ATOM 1671 C C . TYR A 1 218 ? -5.591 14.105 12.659 1.00 95.81 218 TYR A C 1
ATOM 1673 O O . TYR A 1 218 ? -5.741 14.971 13.519 1.00 95.81 218 TYR A O 1
ATOM 1681 N N . SER A 1 219 ? -4.836 13.025 12.831 1.00 96.19 219 SER A N 1
ATOM 1682 C CA . SER A 1 219 ? -3.925 12.802 13.949 1.00 96.19 219 SER A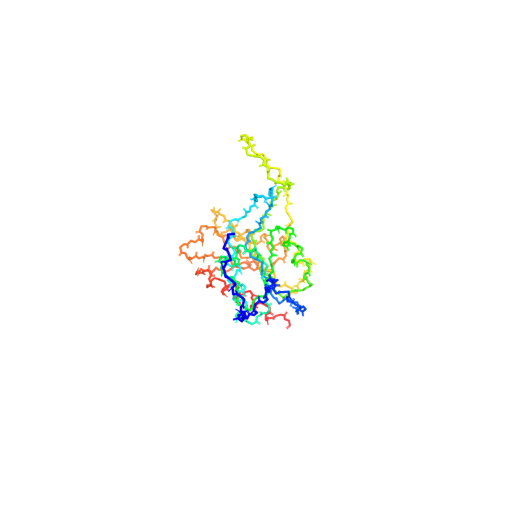 CA 1
ATOM 1683 C C . SER A 1 219 ? -2.525 12.499 13.427 1.00 96.19 219 SER A C 1
ATOM 1685 O O . SER A 1 219 ? -2.340 12.130 12.266 1.00 96.19 219 SER A O 1
ATOM 1687 N N . THR A 1 220 ? -1.529 12.646 14.295 1.00 97.50 220 THR A N 1
ATOM 1688 C CA . THR A 1 220 ? -0.126 12.387 13.970 1.00 97.50 220 THR A CA 1
ATOM 1689 C C . THR A 1 220 ? 0.421 11.327 14.909 1.00 97.50 220 THR A C 1
ATOM 1691 O O . THR A 1 220 ? 0.261 11.433 16.123 1.00 97.50 220 THR A O 1
ATOM 1694 N N . LEU A 1 221 ? 1.110 10.335 14.354 1.00 96.88 221 LEU A N 1
ATOM 1695 C CA . LEU A 1 221 ? 1.811 9.297 15.100 1.00 96.88 221 LEU A CA 1
ATOM 1696 C C . LEU A 1 221 ? 3.303 9.370 14.788 1.00 96.88 221 LEU A C 1
ATOM 1698 O O . LEU A 1 221 ? 3.693 9.631 13.649 1.00 96.88 221 LEU A O 1
ATOM 1702 N N . LYS A 1 222 ? 4.143 9.113 15.789 1.00 96.94 222 LYS A N 1
ATOM 1703 C CA . LYS A 1 222 ? 5.596 9.036 15.637 1.00 96.94 222 LYS A CA 1
ATOM 1704 C C . LYS A 1 222 ? 6.145 7.933 16.533 1.00 96.94 222 LYS A C 1
ATOM 1706 O O . LYS A 1 222 ? 5.785 7.870 17.701 1.00 96.94 222 LYS A O 1
ATOM 1711 N N . GLY A 1 223 ? 7.026 7.103 15.993 1.00 97.06 223 GLY A N 1
ATOM 1712 C CA . GLY A 1 223 ? 7.662 6.018 16.736 1.00 97.06 223 GLY A CA 1
ATOM 1713 C C . GLY A 1 223 ? 8.422 5.082 15.811 1.00 97.06 223 GLY A C 1
ATOM 1714 O O . GLY A 1 223 ? 8.629 5.385 14.634 1.00 97.06 223 GLY A O 1
ATOM 1715 N N . SER A 1 224 ? 8.828 3.932 16.321 1.00 96.75 224 SER A N 1
ATOM 1716 C CA . SER A 1 224 ? 9.364 2.850 15.502 1.00 96.75 224 SER A CA 1
ATOM 1717 C C . SER A 1 224 ? 8.303 2.275 14.556 1.00 96.75 224 SER A C 1
ATOM 1719 O O . SER A 1 224 ? 7.103 2.505 14.700 1.00 96.75 224 SER A O 1
ATOM 1721 N N . THR A 1 225 ? 8.728 1.506 13.545 1.00 94.94 225 THR A N 1
ATOM 1722 C CA . THR A 1 225 ? 7.771 0.896 12.599 1.00 94.94 225 THR A CA 1
ATOM 1723 C C . THR A 1 225 ? 6.730 -0.007 13.286 1.00 94.94 225 THR A C 1
ATOM 1725 O O . THR A 1 225 ? 5.562 0.123 12.927 1.00 94.94 225 THR A O 1
ATOM 1728 N N . PRO A 1 226 ? 7.089 -0.878 14.253 1.00 95.62 226 PRO A N 1
ATOM 1729 C CA . PRO A 1 226 ? 6.100 -1.651 15.006 1.00 95.62 226 PRO A CA 1
ATOM 1730 C C . PRO A 1 226 ? 5.140 -0.779 15.825 1.00 95.62 226 PRO A C 1
ATOM 1732 O O . PRO A 1 226 ? 3.936 -0.967 15.715 1.00 95.62 226 PRO A O 1
ATOM 1735 N N . GLU A 1 227 ? 5.642 0.217 16.563 1.00 97.44 227 GLU A N 1
ATOM 1736 C CA . GLU A 1 227 ? 4.797 1.106 17.383 1.00 97.44 227 GLU A CA 1
ATOM 1737 C C . GLU A 1 227 ? 3.802 1.897 16.526 1.00 97.44 227 GLU A C 1
ATOM 1739 O O . GLU A 1 227 ? 2.620 1.992 16.850 1.00 97.44 227 GLU A O 1
ATOM 1744 N N . VAL A 1 228 ? 4.264 2.432 15.392 1.00 97.69 228 VAL A N 1
ATOM 1745 C CA . VAL A 1 228 ? 3.398 3.137 14.441 1.00 97.69 228 VAL A CA 1
ATOM 1746 C C . VAL A 1 228 ? 2.374 2.183 13.825 1.00 97.69 228 VAL A C 1
ATOM 1748 O O . VAL A 1 228 ? 1.221 2.573 13.662 1.00 97.69 228 VAL A O 1
ATOM 1751 N N . ALA A 1 229 ? 2.751 0.943 13.499 1.00 97.50 229 ALA A N 1
ATOM 1752 C CA . ALA A 1 229 ? 1.809 -0.052 12.988 1.00 97.50 229 ALA A CA 1
ATOM 1753 C C . ALA A 1 229 ? 0.734 -0.415 14.023 1.00 97.50 229 ALA A C 1
ATOM 1755 O O . ALA A 1 229 ? -0.448 -0.429 13.681 1.00 97.50 229 ALA A O 1
ATOM 1756 N N . ASP A 1 230 ? 1.122 -0.630 15.282 1.00 97.69 230 ASP A N 1
ATOM 1757 C CA . ASP A 1 230 ? 0.198 -0.910 16.383 1.00 97.69 230 ASP A CA 1
ATOM 1758 C C . ASP A 1 230 ? -0.779 0.244 16.611 1.00 97.69 230 ASP A C 1
ATOM 1760 O O . ASP A 1 230 ? -1.983 0.020 16.748 1.00 97.69 230 ASP A O 1
ATOM 1764 N N . ALA A 1 231 ? -0.288 1.483 16.584 1.00 97.25 231 ALA A N 1
ATOM 1765 C CA . ALA A 1 231 ? -1.121 2.668 16.742 1.00 97.25 231 ALA A CA 1
ATOM 1766 C C . ALA A 1 231 ? -2.072 2.885 15.548 1.00 97.25 231 ALA A C 1
ATOM 1768 O O . ALA A 1 231 ? -3.252 3.165 15.763 1.00 97.25 231 ALA A O 1
ATOM 1769 N N . ILE A 1 232 ? -1.611 2.688 14.302 1.00 97.56 232 ILE A N 1
ATOM 1770 C CA . ILE A 1 232 ? -2.476 2.724 13.107 1.00 97.56 232 ILE A CA 1
ATOM 1771 C C . ILE A 1 232 ? -3.572 1.656 13.217 1.00 97.56 232 ILE A C 1
ATOM 1773 O O . ILE A 1 232 ? -4.751 1.971 13.047 1.00 97.56 232 ILE A O 1
ATOM 1777 N N . ALA A 1 233 ? -3.195 0.402 13.492 1.00 96.69 233 ALA A N 1
ATOM 1778 C CA . ALA A 1 233 ? -4.133 -0.711 13.598 1.00 96.69 233 ALA A CA 1
ATOM 1779 C C . ALA A 1 233 ? -5.157 -0.453 14.710 1.00 96.69 233 ALA A C 1
ATOM 1781 O O . ALA A 1 233 ? -6.355 -0.517 14.457 1.00 96.69 233 ALA A O 1
ATOM 1782 N N . SER A 1 234 ? -4.714 -0.061 15.905 1.00 94.44 234 SER A N 1
ATOM 1783 C CA . SER A 1 234 ? -5.606 0.247 17.029 1.00 94.44 234 SER A CA 1
ATOM 1784 C C . SER A 1 234 ? -6.588 1.372 16.692 1.00 94.44 234 SER A C 1
ATOM 1786 O O . SER A 1 234 ? -7.791 1.228 16.914 1.00 94.44 234 SER A O 1
ATOM 1788 N N . GLN A 1 235 ? -6.105 2.472 16.102 1.00 94.62 235 GLN A N 1
ATOM 1789 C CA . GLN A 1 235 ? -6.951 3.611 15.740 1.00 94.62 235 GLN A CA 1
ATOM 1790 C C . GLN A 1 235 ? -8.006 3.218 14.695 1.00 94.62 235 GLN A C 1
ATOM 1792 O O . GLN A 1 235 ? -9.188 3.500 14.889 1.00 94.62 235 GLN A O 1
ATOM 1797 N N . ILE A 1 236 ? -7.607 2.539 13.617 1.00 95.19 236 ILE A N 1
ATOM 1798 C CA . ILE A 1 236 ? -8.505 2.217 12.497 1.00 95.19 236 ILE A CA 1
ATOM 1799 C C . ILE A 1 236 ? -9.474 1.085 12.858 1.00 95.19 236 ILE A C 1
ATOM 1801 O O . ILE A 1 236 ? -10.670 1.191 12.579 1.00 95.19 236 ILE A O 1
ATOM 1805 N N . LEU A 1 237 ? -8.997 0.030 13.522 1.00 93.69 237 LEU A N 1
ATOM 1806 C CA . LEU A 1 237 ? -9.826 -1.123 13.887 1.00 93.69 237 LEU A CA 1
ATOM 1807 C C . LEU A 1 237 ? -10.863 -0.771 14.961 1.00 93.69 237 LEU A C 1
ATOM 1809 O O . LEU A 1 237 ? -11.959 -1.326 14.950 1.00 93.69 237 LEU A O 1
ATOM 1813 N N . SER A 1 238 ? -10.587 0.220 15.818 1.00 88.12 238 SER A N 1
ATOM 1814 C CA . SER A 1 238 ? -11.563 0.706 16.806 1.00 88.12 238 SER A CA 1
ATOM 1815 C C . SER A 1 238 ? -12.836 1.310 16.193 1.00 88.12 238 SER A C 1
ATOM 1817 O O . SER A 1 238 ? -13.842 1.443 16.894 1.00 88.12 238 SER A O 1
ATOM 1819 N N . ARG A 1 239 ? -12.815 1.665 14.899 1.00 74.25 239 ARG A N 1
ATOM 1820 C CA . ARG A 1 239 ? -13.977 2.211 14.185 1.00 74.25 239 ARG A CA 1
ATOM 1821 C C . ARG A 1 239 ? -14.982 1.130 13.792 1.00 74.25 239 ARG A C 1
ATOM 1823 O O . ARG A 1 239 ? -16.175 1.383 13.861 1.00 74.25 239 ARG A O 1
ATOM 1830 N N . GLY A 1 240 ? -14.529 -0.084 13.470 1.00 57.41 240 GLY A N 1
ATOM 1831 C CA . GLY A 1 240 ? -15.439 -1.195 13.152 1.00 57.41 240 GLY A CA 1
ATOM 1832 C C . GLY A 1 240 ? -16.104 -1.833 14.374 1.00 57.41 240 GLY A C 1
ATOM 1833 O O . GLY A 1 240 ? -16.990 -2.658 14.209 1.00 57.41 240 GLY A O 1
ATOM 1834 N N . VAL A 1 241 ? -15.708 -1.444 15.592 1.00 51.75 241 VAL A N 1
ATOM 1835 C CA . VAL A 1 241 ? -16.351 -1.893 16.841 1.00 51.75 241 VAL A CA 1
ATOM 1836 C C . VAL A 1 241 ? -17.592 -1.051 17.179 1.00 51.75 241 VAL A C 1
ATOM 1838 O O . VAL A 1 241 ? -18.384 -1.461 18.018 1.00 51.75 241 VAL A O 1
ATOM 1841 N N . ARG A 1 242 ? -17.775 0.128 16.562 1.00 39.16 242 ARG A N 1
ATOM 1842 C CA . ARG A 1 242 ? -18.803 1.089 17.003 1.00 39.16 242 ARG A CA 1
ATOM 1843 C C . ARG A 1 242 ? -20.080 1.146 16.170 1.00 39.16 242 ARG A C 1
ATOM 1845 O O . ARG A 1 242 ? -21.031 1.714 16.681 1.00 39.16 242 ARG A O 1
ATOM 1852 N N . ASP A 1 243 ? -20.141 0.547 14.981 1.00 36.97 243 ASP A N 1
ATOM 1853 C CA . ASP A 1 243 ? -21.297 0.716 14.081 1.00 36.97 243 ASP A CA 1
ATOM 1854 C C . ASP A 1 243 ? -21.659 -0.562 13.287 1.00 36.97 243 ASP A C 1
ATOM 1856 O O . ASP A 1 243 ? -21.733 -0.536 12.057 1.00 36.97 243 ASP A O 1
ATOM 1860 N N . PHE A 1 244 ? -21.903 -1.681 13.982 1.00 37.84 244 PHE A N 1
ATOM 1861 C CA . PHE A 1 244 ? -22.618 -2.849 13.438 1.00 37.84 244 PHE A CA 1
ATOM 1862 C C . PHE A 1 244 ? -23.579 -3.443 14.465 1.00 37.84 244 PHE A C 1
ATOM 1864 O O . PHE A 1 244 ? -23.145 -3.650 15.620 1.00 37.84 244 PHE A O 1
#

pLDDT: mean 86.99, std 20.88, range [27.78, 98.75]

Nearest PDB structures (foldseek):
  6th2-assembly1_A  TM=8.594E-01  e=7.665E-17  Mycolicibacterium smegmatis MC2 155
  4qji-assembly3_A  TM=8.442E-01  e=1.406E-16  Mycolicibacterium smegmatis MC2 155
  6thc-assembly2_C  TM=8.439E-01  e=2.911E-16  Mycolicibacterium smegmatis
  8owb-assembly1_A  TM=8.110E-01  e=3.711E-16  Mycolicibacterium smegmatis MC2 155
  8owb-assembly2_C  TM=8.070E-01  e=6.806E-16  Mycolicibacterium smegmatis MC2 155

Organism: NCBI:txid641025

InterPro domains:
  IPR007085 DNA/pantothenate metabolism flavoprotein, C-terminal [PF04127] (31-237)
  IPR035929 CoaB-like superfamily [G3DSA:3.40.50.10300] (25-240)
  IPR035929 CoaB-like superfamily [SSF102645] (31-238)

Foldseek 3Di:
DDDDDDDDDDDDDDDDDDDPDPPPDPDDDFFQEEFEFEWAWFAQEPPHTDIDPGLRLLSQLLQLLCVVVVGAYEYEYAPSSCVVVNRRPNYHYDYAHALVRVLVVVLVGQEYQEYHHHYHHDQKHFDYDYDDDDPPDPDDDTDIDGGDPSLLVCCVRHHDNHAYEAEEEAEPDDPVVQLVVFQVSCVRRVHQKYWTAYPVQDDPQKHKIWIAGNVSDIDIDMDGSNVVSNVVNVVRVVVNVPDD

Radius of gyration: 22.97 Å; Cα contacts (8 Å, |Δi|>4): 452; chains: 1; bounding box: 67×82×46 Å

Mean predicted aligned error: 8.5 Å